Protein AF-0000000080328682 (afdb_homodimer)

Solvent-accessible surface area (backbone atoms only — not comparable to full-atom values): 15513 Å² total; per-residue (Å²): 95,55,73,68,55,42,33,53,58,63,42,43,99,55,55,27,37,36,28,32,64,38,76,88,75,76,56,38,29,48,55,47,73,42,68,61,50,45,50,73,93,52,46,42,35,40,68,45,45,62,83,38,68,68,44,49,40,34,65,74,65,42,29,36,16,40,30,37,70,44,83,51,85,55,37,33,39,38,20,37,23,27,42,52,75,50,75,41,79,59,41,53,65,70,58,54,53,51,52,40,50,70,78,28,58,72,68,52,23,53,50,49,51,62,74,37,45,73,64,52,64,48,16,23,32,39,32,26,45,71,73,47,76,48,60,45,66,41,44,68,59,39,54,68,56,74,97,95,55,73,69,55,43,33,53,58,62,40,42,99,56,55,26,36,35,27,31,64,37,78,88,74,76,54,38,28,48,55,48,74,45,68,61,49,44,50,72,93,53,47,41,36,38,69,46,45,62,83,37,69,69,44,50,38,35,66,74,66,43,28,37,16,40,30,37,70,44,81,52,85,54,36,33,39,38,20,37,24,26,43,53,75,49,74,41,80,59,41,55,65,69,58,55,52,51,55,40,50,70,79,26,58,72,69,51,23,53,49,48,51,63,76,39,45,72,62,52,64,48,16,23,34,40,30,26,44,70,72,49,75,49,59,46,67,41,43,68,59,39,55,66,56,74,97

Foldseek 3Di:
DPLVVLQVVVQDDFFKWKWFDDPPPPDHTDIDTAFWHHHRPFWIKGKDFCPDPVNVRCVVVQKIKIKTWDPDPVIKIKIFIFGWDDKAPPDDPVNLLVRLVSNDPPVSSVVVCVVCVVRSRRMMMIIGDTDDMDIDGCNVVVVVVVD/DPLVVLQVVVQDDFFKWKWFDDPPPPDHTDIDTAFWHHHRPFWIKGKDFCPDPVNVRCVVVQKIKIKTWDPDPVIKIKIWIFGWDDKAPPDDPVVLLVRLVSNDPPVSSVVVCVVCVPRSNRMMMIIGDTDDMDIDGCNVVVVVVVD

Nearest PDB structures (foldseek):
  3f7e-assembly1_B  TM=7.632E-01  e=1.737E-08  Mycolicibacterium smegmatis
  2arz-assembly1_A  TM=7.113E-01  e=6.482E-07  Pseudomonas aeruginosa PAO1
  3dnh-assembly1_A  TM=7.262E-01  e=1.556E-06  Agrobacterium fabrum str. C58
  6vna-assembly1_C  TM=8.440E-01  e=2.564E-05  Paracoccus denitrificans PD1222
  6m09-assembly1_B  TM=7.513E-01  e=1.200E-05  Arabidopsis thaliana

Structure (mmCIF, N/CA/C/O backbone):
data_AF-0000000080328682-model_v1
#
loop_
_entity.id
_entity.type
_entity.pdbx_description
1 polymer "Pyridoxamine 5'-phosphate oxidase"
#
loop_
_atom_site.group_PDB
_atom_site.id
_atom_site.type_symbol
_atom_site.label_atom_id
_atom_site.label_alt_id
_atom_site.label_comp_id
_atom_site.label_asym_id
_atom_site.label_entity_id
_atom_site.label_seq_id
_atom_site.pdbx_PDB_ins_code
_atom_site.Cartn_x
_atom_site.Cartn_y
_atom_site.Cartn_z
_atom_site.occupancy
_atom_site.B_iso_or_equiv
_atom_site.auth_seq_id
_atom_site.auth_comp_id
_atom_site.auth_asym_id
_atom_site.auth_atom_id
_atom_site.pdbx_PDB_model_num
ATOM 1 N N . MET A 1 1 ? -17.547 0.664 2.566 1 95.19 1 MET A N 1
ATOM 2 C CA . MET A 1 1 ? -18.203 0.015 1.431 1 95.19 1 MET A CA 1
ATOM 3 C C . MET A 1 1 ? -19.016 -1.187 1.888 1 95.19 1 MET A C 1
ATOM 5 O O . MET A 1 1 ? -18.688 -1.825 2.889 1 95.19 1 MET A O 1
ATOM 9 N N . SER A 1 2 ? -20.094 -1.405 1.187 1 97 2 SER A N 1
ATOM 10 C CA . SER A 1 2 ? -20.781 -2.674 1.429 1 97 2 SER A CA 1
ATOM 11 C C . SER A 1 2 ? -19.844 -3.855 1.186 1 97 2 SER A C 1
ATOM 13 O O . SER A 1 2 ? -18.781 -3.699 0.583 1 97 2 SER A O 1
ATOM 15 N N . VAL A 1 3 ? -20.219 -5.047 1.686 1 97.69 3 VAL A N 1
ATOM 16 C CA . VAL A 1 3 ? -19.453 -6.258 1.457 1 97.69 3 VAL A CA 1
ATOM 17 C C . VAL A 1 3 ? -19.281 -6.5 -0.043 1 97.69 3 VAL A C 1
ATOM 19 O O . VAL A 1 3 ? -18.188 -6.781 -0.52 1 97.69 3 VAL A O 1
ATOM 22 N N . GLU A 1 4 ? -20.391 -6.359 -0.755 1 98.12 4 GLU A N 1
ATOM 23 C CA . GLU A 1 4 ? -20.375 -6.566 -2.199 1 98.12 4 GLU A CA 1
ATOM 24 C C . GLU A 1 4 ? -19.438 -5.57 -2.887 1 98.12 4 GLU A C 1
ATOM 26 O O . GLU A 1 4 ? -18.641 -5.949 -3.744 1 98.12 4 GLU A O 1
ATOM 31 N N . ASP A 1 5 ? -19.531 -4.281 -2.547 1 97.69 5 ASP A N 1
ATOM 32 C CA . ASP A 1 5 ? -18.734 -3.229 -3.172 1 97.69 5 ASP A CA 1
ATOM 33 C C . ASP A 1 5 ? -17.234 -3.438 -2.914 1 97.69 5 ASP A C 1
ATOM 35 O O . ASP A 1 5 ? -16.422 -3.279 -3.82 1 97.69 5 ASP A O 1
ATOM 39 N N . ARG A 1 6 ? -16.844 -3.758 -1.614 1 98.44 6 ARG A N 1
ATOM 40 C CA . ARG A 1 6 ? -15.438 -3.92 -1.294 1 98.44 6 ARG A CA 1
ATOM 41 C C . ARG A 1 6 ? -14.852 -5.133 -2.01 1 98.44 6 ARG A C 1
ATOM 43 O O . ARG A 1 6 ? -13.695 -5.102 -2.449 1 98.44 6 ARG A O 1
ATOM 50 N N . GLU A 1 7 ? -15.648 -6.211 -2.115 1 98.75 7 GLU A N 1
ATOM 51 C CA . GLU A 1 7 ? -15.172 -7.398 -2.818 1 98.75 7 GLU A CA 1
ATOM 52 C C . GLU A 1 7 ? -15.016 -7.129 -4.312 1 98.75 7 GLU A C 1
ATOM 54 O O . GLU A 1 7 ? -14.055 -7.59 -4.934 1 98.75 7 GLU A O 1
ATOM 59 N N . GLU A 1 8 ? -15.984 -6.43 -4.898 1 98.62 8 GLU A N 1
ATOM 60 C CA . GLU A 1 8 ? -15.875 -6.066 -6.309 1 98.62 8 GLU A CA 1
ATOM 61 C C . GLU A 1 8 ? -14.672 -5.164 -6.555 1 98.62 8 GLU A C 1
ATOM 63 O O . GLU A 1 8 ? -13.977 -5.309 -7.562 1 98.62 8 GLU A O 1
ATOM 68 N N . PHE A 1 9 ? -14.438 -4.23 -5.668 1 98.56 9 PHE A N 1
ATOM 69 C CA . PHE A 1 9 ? -13.289 -3.34 -5.797 1 98.56 9 PHE A CA 1
ATOM 70 C C . PHE A 1 9 ? -11.984 -4.125 -5.73 1 98.56 9 PHE A C 1
ATOM 72 O O . PHE A 1 9 ? -11.086 -3.916 -6.543 1 98.56 9 PHE A O 1
ATOM 79 N N . LEU A 1 10 ? -11.898 -5.09 -4.754 1 98.88 10 LEU A N 1
ATOM 80 C CA . LEU A 1 10 ? -10.703 -5.914 -4.602 1 98.88 10 LEU A CA 1
ATOM 81 C C . LEU A 1 10 ? -10.484 -6.789 -5.828 1 98.88 10 LEU A C 1
ATOM 83 O O . LEU A 1 10 ? -9.344 -7.059 -6.211 1 98.88 10 LEU A O 1
ATOM 87 N N . ALA A 1 11 ? -11.57 -7.211 -6.434 1 98.81 11 ALA A N 1
ATOM 88 C CA . ALA A 1 11 ? -11.5 -8.094 -7.594 1 98.81 11 ALA A CA 1
ATOM 89 C C . ALA A 1 11 ? -11.086 -7.32 -8.844 1 98.81 11 ALA A C 1
ATOM 91 O O . ALA A 1 11 ? -10.734 -7.922 -9.859 1 98.81 11 ALA A O 1
ATOM 92 N N . GLY A 1 12 ? -11.18 -5.988 -8.82 1 98.31 12 GLY A N 1
ATOM 93 C CA . GLY A 1 12 ? -10.789 -5.168 -9.961 1 98.31 12 GLY A CA 1
ATOM 94 C C . GLY A 1 12 ? -9.312 -5.254 -10.289 1 98.31 12 GLY A C 1
ATOM 95 O O . GLY A 1 12 ? -8.539 -5.824 -9.523 1 98.31 12 GLY A O 1
ATOM 96 N N . LEU A 1 13 ? -8.922 -4.699 -11.422 1 97.81 13 LEU A N 1
ATOM 97 C CA . LEU A 1 13 ? -7.531 -4.75 -11.867 1 97.81 13 LEU A CA 1
ATOM 98 C C . LEU A 1 13 ? -6.691 -3.703 -11.148 1 97.81 13 LEU A C 1
ATOM 100 O O . LEU A 1 13 ? -6.633 -2.547 -11.57 1 97.81 13 LEU A O 1
ATOM 104 N N . HIS A 1 14 ? -6.059 -4.094 -10.07 1 98.19 14 HIS A N 1
ATOM 105 C CA . HIS A 1 14 ? -5.145 -3.301 -9.25 1 98.19 14 HIS A CA 1
ATOM 106 C C . HIS A 1 14 ? -3.818 -4.027 -9.047 1 98.19 14 HIS A C 1
ATOM 108 O O . HIS A 1 14 ? -3.754 -5.254 -9.156 1 98.19 14 HIS A O 1
ATOM 114 N N . VAL A 1 15 ? -2.781 -3.268 -8.898 1 98.38 15 VAL A N 1
ATOM 115 C CA . VAL A 1 15 ? -1.574 -3.803 -8.273 1 98.38 15 VAL A CA 1
ATOM 116 C C . VAL A 1 15 ? -1.635 -3.598 -6.766 1 98.38 15 VAL A C 1
ATOM 118 O O . VAL A 1 15 ? -1.752 -2.465 -6.289 1 98.38 15 VAL A O 1
ATOM 121 N N . GLY A 1 16 ? -1.62 -4.641 -6.016 1 98.81 16 GLY A N 1
ATOM 122 C CA . GLY A 1 16 ? -1.797 -4.531 -4.574 1 98.81 16 GLY A CA 1
ATOM 123 C C . GLY A 1 16 ? -0.499 -4.281 -3.832 1 98.81 16 GLY A C 1
ATOM 124 O O . GLY A 1 16 ? 0.551 -4.805 -4.211 1 98.81 16 GLY A O 1
ATOM 125 N N . VAL A 1 17 ? -0.553 -3.525 -2.771 1 98.94 17 VAL A N 1
ATOM 126 C CA . VAL A 1 17 ? 0.585 -3.393 -1.868 1 98.94 17 VAL A CA 1
ATOM 127 C C . VAL A 1 17 ? 0.494 -4.445 -0.764 1 98.94 17 VAL A C 1
ATOM 129 O O . VAL A 1 17 ? -0.428 -4.414 0.054 1 98.94 17 VAL A O 1
ATOM 132 N N . LEU A 1 18 ? 1.437 -5.336 -0.784 1 98.94 18 LEU A N 1
ATOM 133 C CA . LEU A 1 18 ? 1.59 -6.367 0.238 1 98.94 18 LEU A CA 1
ATOM 134 C C . LEU A 1 18 ? 2.229 -5.793 1.497 1 98.94 18 LEU A C 1
ATOM 136 O O . LEU A 1 18 ? 3.195 -5.031 1.417 1 98.94 18 LEU A O 1
ATOM 140 N N . GLY A 1 19 ? 1.672 -6.07 2.641 1 98.62 19 GLY A N 1
ATOM 141 C CA . GLY A 1 19 ? 2.252 -5.703 3.924 1 98.62 19 GLY A CA 1
ATOM 142 C C . GLY A 1 19 ? 2.574 -6.902 4.797 1 98.62 19 GLY A C 1
ATOM 143 O O . GLY A 1 19 ? 1.726 -7.773 5.004 1 98.62 19 GLY A O 1
ATOM 144 N N . LEU A 1 20 ? 3.771 -6.895 5.32 1 97.38 20 LEU A N 1
ATOM 145 C CA . LEU A 1 20 ? 4.262 -7.988 6.148 1 97.38 20 LEU A CA 1
ATOM 146 C C . LEU A 1 20 ? 4.945 -7.457 7.402 1 97.38 20 LEU A C 1
ATOM 148 O O . LEU A 1 20 ? 5.668 -6.461 7.348 1 97.38 20 LEU A O 1
ATOM 152 N N . ASP A 1 21 ? 4.715 -8.164 8.477 1 94 21 ASP A N 1
ATOM 153 C CA . ASP A 1 21 ? 5.543 -7.895 9.648 1 94 21 ASP A CA 1
ATOM 154 C C . ASP A 1 21 ? 7.004 -8.25 9.383 1 94 21 ASP A C 1
ATOM 156 O O . ASP A 1 21 ? 7.301 -9.297 8.797 1 94 21 ASP A O 1
ATOM 160 N N . ASP A 1 22 ? 7.844 -7.34 9.719 1 91.94 22 ASP A N 1
ATOM 161 C CA . ASP A 1 22 ? 9.281 -7.551 9.57 1 91.94 22 ASP A CA 1
ATOM 162 C C . ASP A 1 22 ? 10 -7.418 10.914 1 91.94 22 ASP A C 1
ATOM 164 O O . ASP A 1 22 ? 10.344 -6.309 11.328 1 91.94 22 ASP A O 1
ATOM 168 N N . PRO A 1 23 ? 10.297 -8.5 11.586 1 86.06 23 PRO A N 1
ATOM 169 C CA . PRO A 1 23 ? 10.898 -8.461 12.922 1 86.06 23 PRO A CA 1
ATOM 170 C C . PRO A 1 23 ? 12.414 -8.266 12.883 1 86.06 23 PRO A C 1
ATOM 172 O O . PRO A 1 23 ? 13.055 -8.148 13.93 1 86.06 23 PRO A O 1
ATOM 175 N N . ARG A 1 24 ? 13.062 -8.305 11.734 1 83.88 24 ARG A N 1
ATOM 176 C CA . ARG A 1 24 ? 14.516 -8.398 11.609 1 83.88 24 ARG A CA 1
ATOM 177 C C . ARG A 1 24 ? 15.203 -7.203 12.258 1 83.88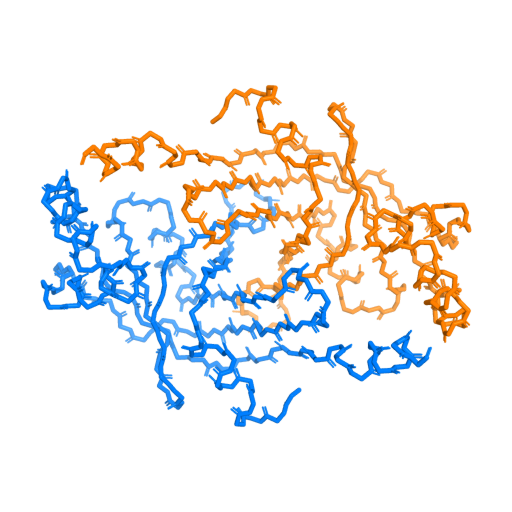 24 ARG A C 1
ATOM 179 O O . ARG A 1 24 ? 16.234 -7.355 12.93 1 83.88 24 ARG A O 1
ATOM 186 N N . HIS A 1 25 ? 14.633 -6.094 12.211 1 79.44 25 HIS A N 1
ATOM 187 C CA . HIS A 1 25 ? 15.375 -4.922 12.672 1 79.44 25 HIS A CA 1
ATOM 188 C C . HIS A 1 25 ? 14.516 -4.062 13.602 1 79.44 25 HIS A C 1
ATOM 190 O O . HIS A 1 25 ? 14.859 -2.914 13.883 1 79.44 25 HIS A O 1
ATOM 196 N N . GLY A 1 26 ? 13.461 -4.656 14.109 1 82.31 26 GLY A N 1
ATOM 197 C CA . GLY A 1 26 ? 12.562 -3.832 14.898 1 82.31 26 GLY A CA 1
ATOM 198 C C . GLY A 1 26 ? 11.969 -2.676 14.117 1 82.31 26 GLY A C 1
ATOM 199 O O . GLY A 1 26 ? 11.641 -1.633 14.688 1 82.31 26 GLY A O 1
ATOM 200 N N . GLY A 1 27 ? 11.953 -2.828 12.883 1 87.25 27 GLY A N 1
ATOM 201 C CA . GLY A 1 27 ? 11.453 -1.772 12.016 1 87.25 27 GLY A CA 1
ATOM 202 C C . GLY A 1 27 ? 9.969 -1.898 11.711 1 87.25 27 GLY A C 1
ATOM 203 O O . GLY A 1 27 ? 9.258 -2.654 12.375 1 87.25 27 GLY A O 1
ATOM 204 N N . GLY A 1 28 ? 9.422 -1.019 10.883 1 94.19 28 GLY A N 1
ATOM 205 C CA . GLY A 1 28 ? 8.047 -1.093 10.414 1 94.19 28 GLY A CA 1
ATOM 206 C C . GLY A 1 28 ? 7.82 -2.203 9.406 1 94.19 28 GLY A C 1
ATOM 207 O O . GLY A 1 28 ? 8.766 -2.891 9.008 1 94.19 28 GLY A O 1
ATOM 208 N N . PRO A 1 29 ? 6.645 -2.41 9.086 1 97.06 29 PRO A N 1
ATOM 209 C CA . PRO A 1 29 ? 6.297 -3.486 8.156 1 97.06 29 PRO A CA 1
ATOM 210 C C . PRO A 1 29 ? 6.992 -3.344 6.801 1 97.06 29 PRO A C 1
ATOM 212 O O . PRO A 1 29 ? 7.289 -2.227 6.367 1 97.06 29 PRO A O 1
ATOM 215 N N . LEU A 1 30 ? 7.297 -4.473 6.195 1 97.44 30 LEU A N 1
ATOM 216 C CA . LEU A 1 30 ? 7.723 -4.504 4.805 1 97.44 30 LEU A CA 1
ATOM 217 C C . LEU A 1 30 ? 6.543 -4.273 3.865 1 97.44 30 LEU A C 1
ATOM 219 O O . LEU A 1 30 ? 5.512 -4.938 3.984 1 97.44 30 LEU A O 1
ATOM 223 N N . LEU A 1 31 ? 6.621 -3.312 2.977 1 98.69 31 LEU A N 1
ATOM 224 C CA . LEU A 1 31 ? 5.602 -3.016 1.977 1 98.69 31 LEU A CA 1
ATOM 225 C C . LEU A 1 31 ? 6.16 -3.178 0.567 1 98.69 31 LEU A C 1
ATOM 227 O O . LEU A 1 31 ? 7.18 -2.578 0.227 1 98.69 31 LEU A O 1
ATOM 231 N N . VAL A 1 32 ? 5.488 -3.957 -0.25 1 98.62 32 VAL A N 1
ATOM 232 C CA . VAL A 1 32 ? 5.922 -4.137 -1.632 1 98.62 32 VAL A CA 1
ATOM 233 C C . VAL A 1 32 ? 4.707 -4.387 -2.527 1 98.62 32 VAL A C 1
ATOM 235 O O . VAL A 1 32 ? 3.789 -5.117 -2.148 1 98.62 32 VAL A O 1
ATOM 238 N N . PRO A 1 33 ? 4.668 -3.738 -3.684 1 98.69 33 PRO A N 1
ATOM 239 C CA . PRO A 1 33 ? 3.578 -4.035 -4.617 1 98.69 33 PRO A CA 1
ATOM 240 C C . PRO A 1 33 ? 3.748 -5.387 -5.309 1 98.69 33 PRO A C 1
ATOM 242 O O . PRO A 1 33 ? 4.875 -5.848 -5.508 1 98.69 33 PRO A O 1
ATOM 245 N N . LEU A 1 34 ? 2.678 -5.98 -5.688 1 98.19 34 LEU A N 1
ATOM 246 C CA . LEU A 1 34 ? 2.721 -7.207 -6.477 1 98.19 34 LEU A CA 1
ATOM 247 C C . LEU A 1 34 ? 1.384 -7.457 -7.168 1 98.19 34 LEU A C 1
ATOM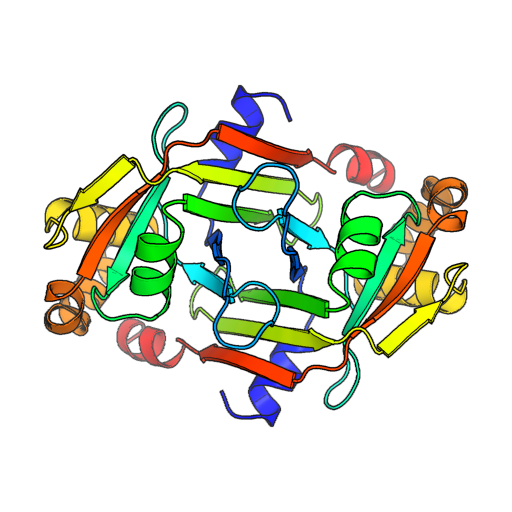 249 O O . LEU A 1 34 ? 0.371 -6.855 -6.805 1 98.19 34 LEU A O 1
ATOM 253 N N . TRP A 1 35 ? 1.363 -8.336 -8.164 1 98.31 35 TRP A N 1
ATOM 254 C CA . TRP A 1 35 ? 0.148 -8.859 -8.781 1 98.31 35 TRP A CA 1
ATOM 255 C C . TRP A 1 35 ? -0.585 -9.797 -7.828 1 98.31 35 TRP A C 1
ATOM 257 O O . TRP A 1 35 ? 0.038 -10.453 -6.988 1 98.31 35 TRP A O 1
ATOM 267 N N . TYR A 1 36 ? -1.85 -9.812 -7.938 1 98.88 36 TYR A N 1
ATOM 268 C CA . TYR A 1 36 ? -2.705 -10.734 -7.191 1 98.88 36 TYR A CA 1
ATOM 269 C C . TYR A 1 36 ? -3.953 -11.086 -7.992 1 98.88 36 TYR A C 1
ATOM 271 O O . TYR A 1 36 ? -4.266 -10.43 -8.992 1 98.88 36 TYR A O 1
ATOM 279 N N . SER A 1 37 ? -4.598 -12.109 -7.598 1 98.88 37 SER A N 1
ATOM 280 C CA . SER A 1 37 ? -5.945 -12.375 -8.094 1 98.88 37 SER A CA 1
ATOM 281 C C . SER A 1 37 ? -6.922 -12.609 -6.945 1 98.88 37 SER A C 1
ATOM 283 O O . SER A 1 37 ? -6.508 -12.93 -5.828 1 98.88 37 SER A O 1
ATOM 285 N N . TYR A 1 38 ? -8.133 -12.344 -7.207 1 98.94 38 TYR A N 1
ATOM 286 C CA . TYR A 1 38 ? -9.227 -12.469 -6.246 1 98.94 38 TYR A CA 1
ATOM 287 C C . TYR A 1 38 ? -10.57 -12.523 -6.953 1 98.94 38 TYR A C 1
ATOM 289 O O . TYR A 1 38 ? -10.789 -11.805 -7.934 1 98.94 38 TYR A O 1
ATOM 297 N N . ARG A 1 39 ? -11.398 -13.328 -6.504 1 98.75 39 ARG A N 1
ATOM 298 C CA . ARG A 1 39 ? -12.805 -13.336 -6.867 1 98.75 39 ARG A CA 1
ATOM 299 C C . ARG A 1 39 ? -13.688 -13.141 -5.637 1 98.75 39 ARG A C 1
ATOM 301 O O . ARG A 1 39 ? -13.398 -13.672 -4.562 1 98.75 39 ARG A O 1
ATOM 308 N N . PRO A 1 40 ? -14.789 -12.414 -5.844 1 98.69 40 PRO A N 1
ATOM 309 C CA . PRO A 1 40 ? -15.656 -12.172 -4.691 1 98.69 40 PRO A CA 1
ATOM 310 C C . PRO A 1 40 ? -16.016 -13.453 -3.941 1 98.69 40 PRO A C 1
ATOM 312 O O . PRO A 1 40 ? -16.422 -14.445 -4.559 1 98.69 40 PRO A O 1
ATOM 315 N N . GLY A 1 41 ? -15.797 -13.398 -2.666 1 98.31 41 GLY A N 1
ATOM 316 C CA . GLY A 1 41 ? -16.078 -14.547 -1.817 1 98.31 41 GLY A CA 1
ATOM 317 C C . GLY A 1 41 ? -14.945 -15.555 -1.787 1 98.31 41 GLY A C 1
ATOM 318 O O . GLY A 1 41 ? -15.031 -16.578 -1.098 1 98.31 41 GLY A O 1
ATOM 319 N N . GLY A 1 42 ? -13.859 -15.312 -2.43 1 98.69 42 GLY A N 1
ATOM 320 C CA . GLY A 1 42 ? -12.781 -16.281 -2.557 1 98.69 42 GLY A CA 1
ATOM 321 C C . GLY A 1 42 ? -11.555 -15.906 -1.747 1 98.69 42 GLY A C 1
ATOM 322 O O . GLY A 1 42 ? -11.664 -15.266 -0.701 1 98.69 42 GLY A O 1
ATOM 323 N N . LEU A 1 43 ? -10.445 -16.469 -2.121 1 98.94 43 LEU A N 1
ATOM 324 C CA . LEU A 1 43 ? -9.148 -16.25 -1.485 1 98.94 43 LEU A CA 1
ATOM 325 C C . LEU A 1 43 ? -8.328 -15.234 -2.27 1 98.94 43 LEU A C 1
ATOM 327 O O . LEU A 1 43 ? -8.508 -15.086 -3.48 1 98.94 43 LEU A O 1
ATOM 331 N N . VAL A 1 44 ? -7.527 -14.531 -1.583 1 98.94 44 VAL A N 1
ATOM 332 C CA . VAL A 1 44 ? -6.512 -13.719 -2.24 1 98.94 44 VAL A CA 1
ATOM 333 C C . VAL A 1 44 ? -5.32 -14.594 -2.629 1 98.94 44 VAL A C 1
ATOM 335 O O . VAL A 1 44 ? -4.793 -15.336 -1.8 1 98.94 44 VAL A O 1
ATOM 338 N N . VAL A 1 45 ? -4.895 -14.469 -3.891 1 98.94 45 VAL A N 1
ATOM 339 C CA . VAL A 1 45 ? -3.824 -15.32 -4.41 1 98.94 45 VAL A CA 1
ATOM 340 C C . VAL A 1 45 ? -2.646 -14.445 -4.848 1 98.94 45 VAL A C 1
ATOM 342 O O . VAL A 1 45 ? -2.82 -13.5 -5.617 1 98.94 45 VAL A O 1
ATOM 345 N N . ILE A 1 46 ? -1.504 -14.789 -4.328 1 98.88 46 ILE A N 1
ATOM 346 C CA . ILE A 1 46 ? -0.284 -14.117 -4.766 1 98.88 46 ILE A CA 1
ATOM 347 C C . ILE A 1 46 ? 0.767 -15.156 -5.148 1 98.88 46 ILE A C 1
ATOM 349 O O . ILE A 1 46 ? 0.644 -16.328 -4.797 1 98.88 46 ILE A O 1
ATOM 353 N N . GLU A 1 47 ? 1.734 -14.703 -5.934 1 98.56 47 GLU A N 1
ATOM 354 C CA . GLU A 1 47 ? 2.88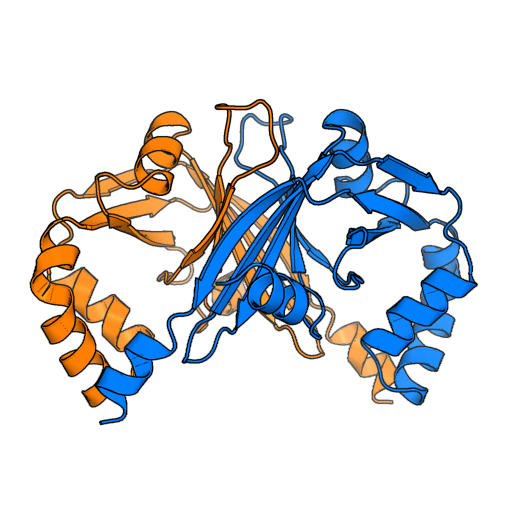3 -15.516 -6.328 1 98.56 47 GLU A CA 1
ATOM 355 C C . GLU A 1 47 ? 4.195 -14.805 -6.004 1 98.56 47 GLU A C 1
ATOM 357 O O . GLU A 1 47 ? 4.289 -13.578 -6.121 1 98.56 47 GLU A O 1
ATOM 362 N N . THR A 1 48 ? 5.16 -15.516 -5.59 1 98.25 48 THR A N 1
ATOM 363 C CA . THR A 1 48 ? 6.473 -14.945 -5.305 1 98.25 48 THR A CA 1
ATOM 364 C C . THR A 1 48 ? 7.551 -16.031 -5.355 1 98.25 48 THR A C 1
ATOM 366 O O . THR A 1 48 ? 7.246 -17.219 -5.27 1 98.25 48 THR A O 1
ATOM 369 N N . GLY A 1 49 ? 8.789 -15.617 -5.562 1 97.88 49 GLY A N 1
ATOM 370 C CA . GLY A 1 49 ? 9.883 -16.562 -5.453 1 97.88 49 GLY A CA 1
ATOM 371 C C . GLY A 1 49 ? 9.945 -17.25 -4.098 1 97.88 49 GLY A C 1
ATOM 372 O O . GLY A 1 49 ? 9.734 -16.609 -3.064 1 97.88 49 GLY A O 1
ATOM 373 N N . ARG A 1 50 ? 10.297 -18.547 -4.07 1 97.5 50 ARG A N 1
ATOM 374 C CA . ARG A 1 50 ? 10.273 -19.344 -2.848 1 97.5 50 ARG A CA 1
ATOM 375 C C . ARG A 1 50 ? 11.336 -18.875 -1.862 1 97.5 50 ARG A C 1
ATOM 377 O O . ARG A 1 50 ? 11.188 -19.047 -0.652 1 97.5 50 ARG A O 1
ATOM 384 N N . LYS A 1 51 ? 12.359 -18.203 -2.359 1 97.25 51 LYS A N 1
ATOM 385 C CA . LYS A 1 51 ? 13.484 -17.844 -1.5 1 97.25 51 LYS A CA 1
ATOM 386 C C . LYS A 1 51 ? 13.477 -16.359 -1.178 1 97.25 51 LYS A C 1
ATOM 388 O O . LYS A 1 51 ? 14.43 -15.836 -0.587 1 97.25 51 LYS A O 1
ATOM 393 N N . THR A 1 52 ? 12.484 -15.609 -1.633 1 97.56 52 THR A N 1
ATOM 394 C CA . THR A 1 52 ? 12.422 -14.172 -1.408 1 97.56 52 THR A CA 1
ATOM 395 C C . THR A 1 52 ? 12.172 -13.859 0.065 1 97.56 52 THR A C 1
ATOM 397 O O . THR A 1 52 ? 11.688 -14.719 0.809 1 97.56 52 THR A O 1
ATOM 400 N N . LEU A 1 53 ? 12.539 -12.695 0.465 1 96.5 53 LEU A N 1
ATOM 401 C CA . LEU A 1 53 ? 12.242 -12.211 1.811 1 96.5 53 LEU A CA 1
ATOM 402 C C . LEU A 1 53 ? 10.75 -12.25 2.09 1 96.5 53 LEU A C 1
ATOM 404 O O . LEU A 1 53 ? 10.32 -12.625 3.186 1 96.5 53 LEU A O 1
ATOM 408 N N . LYS A 1 54 ? 9.898 -11.789 1.11 1 97.19 54 LYS A N 1
ATOM 409 C CA . LYS A 1 54 ? 8.453 -11.781 1.343 1 97.19 54 LYS A CA 1
ATOM 410 C C . LYS A 1 54 ? 7.934 -13.188 1.608 1 97.19 54 LYS A C 1
ATOM 412 O O . LYS A 1 54 ? 7.082 -13.383 2.479 1 97.19 54 LYS A O 1
ATOM 417 N N . ALA A 1 55 ? 8.453 -14.18 0.838 1 97.88 55 ALA A N 1
ATOM 418 C CA . ALA A 1 55 ? 8.047 -15.562 1.089 1 97.88 55 ALA A CA 1
ATOM 419 C C . ALA A 1 55 ? 8.414 -15.992 2.506 1 97.88 55 ALA A C 1
ATOM 421 O O . ALA A 1 55 ? 7.598 -16.594 3.205 1 97.88 55 ALA A O 1
ATOM 422 N N . ARG A 1 56 ? 9.57 -15.719 2.951 1 97.56 56 ARG A N 1
ATOM 423 C CA . ARG A 1 56 ? 10.031 -16.078 4.289 1 97.56 56 ARG A CA 1
ATOM 424 C C . ARG A 1 56 ? 9.164 -15.422 5.359 1 97.56 56 ARG A C 1
ATOM 426 O O . ARG A 1 56 ? 8.727 -16.078 6.305 1 97.56 56 ARG A O 1
ATOM 433 N N . LEU A 1 57 ? 8.938 -14.133 5.227 1 96.94 57 LEU A N 1
ATOM 434 C CA . LEU A 1 57 ? 8.156 -13.398 6.219 1 96.94 57 LEU A CA 1
ATOM 435 C C . LEU A 1 57 ? 6.723 -13.906 6.27 1 96.94 57 LEU A C 1
ATOM 437 O O . LEU A 1 57 ? 6.117 -13.961 7.34 1 96.94 57 LEU A O 1
ATOM 441 N N . ILE A 1 58 ? 6.156 -14.242 5.109 1 97.94 58 ILE A N 1
ATOM 442 C CA . ILE A 1 58 ? 4.805 -14.789 5.07 1 97.94 58 ILE A CA 1
ATOM 443 C C . ILE A 1 58 ? 4.766 -16.125 5.812 1 97.94 58 ILE A C 1
ATOM 445 O O . ILE A 1 58 ? 3.836 -16.391 6.582 1 97.94 58 ILE A O 1
ATOM 449 N N . ARG A 1 59 ? 5.758 -16.953 5.562 1 96.69 59 ARG A N 1
ATOM 450 C CA . ARG A 1 59 ? 5.82 -18.234 6.242 1 96.69 59 ARG A CA 1
ATOM 451 C C . ARG A 1 59 ? 5.93 -18.047 7.75 1 96.69 59 ARG A C 1
ATOM 453 O O . ARG A 1 59 ? 5.277 -18.766 8.516 1 96.69 59 ARG A O 1
ATOM 460 N N . GLU A 1 60 ? 6.691 -17.156 8.195 1 94.94 60 GLU A N 1
ATOM 461 C CA . GLU A 1 60 ? 6.91 -16.906 9.609 1 94.94 60 GLU A CA 1
ATOM 462 C C . GLU A 1 60 ? 5.656 -16.328 10.266 1 94.94 60 GLU A C 1
ATOM 464 O O . GLU A 1 60 ? 5.293 -16.719 11.375 1 94.94 60 GLU A O 1
ATOM 469 N N . ALA A 1 61 ? 4.992 -15.414 9.609 1 94.5 61 ALA A N 1
ATOM 470 C CA . ALA A 1 61 ? 3.848 -14.711 10.18 1 94.5 61 ALA A CA 1
ATOM 471 C C . ALA A 1 61 ? 2.576 -15.547 10.055 1 94.5 61 ALA A C 1
ATOM 473 O O . ALA A 1 61 ? 1.663 -15.422 10.875 1 94.5 61 ALA A O 1
ATOM 474 N N . GLY A 1 62 ? 2.521 -16.359 8.938 1 97.06 62 GLY A N 1
ATOM 475 C CA . GLY A 1 62 ? 1.338 -17.156 8.656 1 97.06 62 GLY A CA 1
ATOM 476 C C . GLY A 1 62 ? 0.151 -16.328 8.203 1 97.06 62 GLY A C 1
ATOM 477 O O . GLY A 1 62 ? -0.987 -16.797 8.219 1 97.06 62 GLY A O 1
ATOM 478 N N . ARG A 1 63 ? 0.332 -15.109 7.934 1 97.5 63 ARG A N 1
ATOM 479 C CA . ARG A 1 63 ? -0.703 -14.172 7.508 1 97.5 63 ARG A CA 1
ATOM 480 C C . ARG A 1 63 ? -0.098 -12.992 6.754 1 97.5 63 ARG A C 1
ATOM 482 O O . ARG A 1 63 ? 1.115 -12.781 6.801 1 97.5 63 ARG A O 1
ATOM 489 N N . PHE A 1 64 ? -0.845 -12.242 6.008 1 98.31 64 PHE A N 1
ATOM 490 C CA . PHE A 1 64 ? -0.372 -11.008 5.395 1 98.31 64 PHE A CA 1
ATOM 491 C C . PHE A 1 64 ? -1.529 -10.047 5.148 1 98.31 64 PHE A C 1
ATOM 493 O O . PHE A 1 64 ? -2.695 -10.422 5.277 1 98.31 64 PHE A O 1
ATOM 500 N N . SER A 1 65 ? -1.236 -8.82 4.926 1 98.81 65 SER A N 1
ATOM 501 C CA . SER A 1 65 ? -2.182 -7.777 4.535 1 98.81 65 SER A CA 1
ATOM 502 C C . SER A 1 65 ? -1.985 -7.371 3.078 1 98.81 65 SER A C 1
ATOM 504 O O . SER A 1 65 ? -0.889 -7.508 2.533 1 98.81 65 SER A O 1
ATOM 506 N N . LEU A 1 66 ? -3.006 -6.973 2.4 1 98.94 66 LEU A N 1
ATOM 507 C CA . LEU A 1 66 ? -3.006 -6.445 1.04 1 98.94 66 LEU A CA 1
ATOM 508 C C . LEU A 1 66 ? -3.875 -5.195 0.94 1 98.94 66 LEU A C 1
ATOM 510 O O . LEU A 1 66 ? -4.977 -5.156 1.489 1 98.94 66 LEU A O 1
ATOM 514 N N . CYS A 1 67 ? -3.387 -4.16 0.299 1 98.94 67 CYS A N 1
ATOM 515 C CA . CYS A 1 67 ? -4.148 -2.938 0.083 1 98.94 67 CYS A CA 1
ATOM 516 C C . CYS A 1 67 ? -4.188 -2.572 -1.396 1 98.94 67 CYS A C 1
ATOM 518 O O . CYS A 1 67 ? -3.164 -2.627 -2.08 1 98.94 67 CYS A O 1
ATOM 520 N N . VAL A 1 68 ? -5.352 -2.285 -1.894 1 98.88 68 VAL A N 1
ATOM 521 C CA . VAL A 1 68 ? -5.527 -1.745 -3.238 1 98.88 68 VAL A CA 1
ATOM 522 C C . VAL A 1 68 ? -6.258 -0.406 -3.164 1 98.88 68 VAL A C 1
ATOM 524 O O . VAL A 1 68 ? -7.012 -0.155 -2.221 1 98.88 68 VAL A O 1
ATOM 527 N N . GLN A 1 69 ? -5.965 0.455 -4.16 1 98.5 69 GLN A N 1
ATOM 528 C CA . GLN A 1 69 ? -6.555 1.789 -4.098 1 98.5 69 GLN A CA 1
ATOM 529 C C . GLN A 1 69 ? -6.723 2.381 -5.496 1 98.5 69 GLN A C 1
ATOM 531 O O . GLN A 1 69 ? -6.184 1.852 -6.469 1 98.5 69 GLN A O 1
ATOM 536 N N . ASP A 1 70 ? -7.586 3.432 -5.57 1 95.81 70 ASP A N 1
ATOM 537 C CA . ASP A 1 70 ? -7.594 4.422 -6.641 1 95.81 70 ASP A CA 1
ATOM 538 C C . ASP A 1 70 ? -6.82 5.676 -6.234 1 95.81 70 ASP A C 1
ATOM 540 O O . ASP A 1 70 ? -7.152 6.32 -5.238 1 95.81 70 ASP A O 1
ATOM 544 N N . GLU A 1 71 ? -5.777 6.059 -7.02 1 93.69 71 GLU A N 1
ATOM 545 C CA . GLU A 1 71 ? -4.965 7.215 -6.652 1 93.69 71 GLU A CA 1
ATOM 546 C C . GLU A 1 71 ? -5.551 8.5 -7.219 1 93.69 71 GLU A C 1
ATOM 548 O O . GLU A 1 71 ? -4.992 9.586 -7.027 1 93.69 71 GLU A O 1
ATOM 553 N N . THR A 1 72 ? -6.609 8.352 -8.008 1 88.38 72 THR A N 1
ATOM 554 C CA . THR A 1 72 ? -7.273 9.539 -8.531 1 88.38 72 THR A CA 1
ATOM 555 C C . THR A 1 72 ? -8.664 9.688 -7.93 1 88.38 72 THR A C 1
ATOM 557 O O . THR A 1 72 ? -9.344 8.695 -7.66 1 88.38 72 THR A O 1
ATOM 560 N N . ALA A 1 73 ? -9.047 10.898 -7.773 1 84.62 73 ALA A N 1
ATOM 561 C CA . ALA A 1 73 ? -10.367 11.156 -7.203 1 84.62 73 ALA A CA 1
ATOM 562 C C . ALA A 1 73 ? -11.477 10.703 -8.148 1 84.62 73 ALA A C 1
ATOM 564 O O . ALA A 1 73 ? -11.359 10.867 -9.367 1 84.62 73 ALA A O 1
ATOM 565 N N . PRO A 1 74 ? -12.57 10.164 -7.656 1 89.56 74 PRO A N 1
ATOM 566 C CA . PRO A 1 74 ? -12.82 9.922 -6.23 1 89.56 74 PRO A CA 1
ATOM 567 C C . PRO A 1 74 ? -12.039 8.727 -5.691 1 89.56 74 PRO A C 1
ATOM 569 O O . PRO A 1 74 ? -12.094 7.633 -6.266 1 89.56 74 PRO A O 1
ATOM 572 N N . TYR A 1 75 ? -11.391 9.008 -4.5 1 94.19 75 TYR A N 1
ATOM 573 C CA . TYR A 1 75 ? -10.484 8.023 -3.912 1 94.19 75 TYR A CA 1
ATOM 574 C C . TYR A 1 75 ? -11.266 6.863 -3.303 1 94.19 75 TYR A C 1
ATOM 576 O O . TYR A 1 75 ? -12.312 7.066 -2.684 1 94.19 75 TYR A O 1
ATOM 584 N N . ARG A 1 76 ? -10.836 5.676 -3.533 1 97.06 76 ARG A N 1
ATOM 585 C CA . ARG A 1 76 ? -11.336 4.453 -2.916 1 97.06 76 ARG A CA 1
ATOM 586 C C . ARG A 1 76 ? -10.188 3.527 -2.523 1 97.06 76 ARG A C 1
ATOM 588 O O . ARG A 1 76 ? -9.125 3.553 -3.145 1 97.06 76 ARG A O 1
ATOM 595 N N . TYR A 1 77 ? -10.492 2.771 -1.469 1 98.56 77 TYR A N 1
ATOM 596 C CA . TYR A 1 77 ? -9.516 1.722 -1.192 1 98.56 77 TYR A CA 1
ATOM 597 C C . TYR A 1 77 ? -10.164 0.549 -0.47 1 98.56 77 TYR A C 1
ATOM 599 O O . TYR A 1 77 ? -11.227 0.7 0.145 1 98.56 77 TYR A O 1
ATOM 607 N N . VAL A 1 78 ? -9.523 -0.554 -0.592 1 98.81 78 VAL A N 1
ATOM 608 C CA . VAL A 1 78 ? -9.797 -1.756 0.189 1 98.81 78 VAL A CA 1
ATOM 609 C C . VAL A 1 78 ? -8.492 -2.318 0.747 1 98.81 78 VAL A C 1
ATOM 611 O O . VAL A 1 78 ? -7.504 -2.434 0.024 1 98.81 78 VAL A O 1
ATOM 614 N N . SER A 1 79 ? -8.43 -2.557 2.004 1 98.69 79 SER A N 1
ATOM 615 C CA . SER A 1 79 ? -7.375 -3.33 2.652 1 98.69 79 SER A CA 1
ATOM 616 C C . SER A 1 79 ? -7.941 -4.574 3.328 1 98.69 79 SER A C 1
ATOM 618 O O . SER A 1 79 ? -9.023 -4.531 3.918 1 98.69 79 SER A O 1
ATOM 620 N N . VAL A 1 80 ? -7.195 -5.617 3.193 1 98.75 80 VAL A N 1
ATOM 621 C CA . VAL A 1 80 ? -7.656 -6.879 3.77 1 98.75 80 VAL A CA 1
ATOM 622 C C . VAL A 1 80 ? -6.477 -7.637 4.367 1 98.75 80 VAL A C 1
ATOM 624 O O . VAL A 1 80 ? -5.352 -7.535 3.873 1 98.75 80 VAL A O 1
ATOM 627 N N . GLU A 1 81 ? -6.746 -8.297 5.418 1 98.25 81 GLU A N 1
ATOM 628 C CA . GLU A 1 81 ? -5.773 -9.117 6.137 1 98.25 81 GLU A CA 1
ATOM 629 C C . GLU A 1 81 ? -6.371 -10.469 6.527 1 98.25 81 GLU A C 1
ATOM 631 O O . GLU A 1 81 ? -7.559 -10.555 6.852 1 98.25 81 GLU A O 1
ATOM 636 N N . GLY A 1 82 ? -5.504 -11.477 6.496 1 98.12 82 GLY A N 1
ATOM 637 C CA . GLY A 1 82 ? -5.965 -12.781 6.938 1 98.12 82 GLY A CA 1
ATOM 638 C C . GLY A 1 82 ? -4.863 -13.828 6.957 1 98.12 82 GLY A C 1
ATOM 639 O O . GLY A 1 82 ? -3.715 -13.531 6.621 1 98.12 82 GLY A O 1
ATOM 640 N N . PRO A 1 83 ? -5.223 -14.977 7.387 1 98.38 83 PRO A N 1
ATOM 641 C CA . PRO A 1 83 ? -4.254 -16.078 7.457 1 98.38 83 PRO A CA 1
ATOM 642 C C . PRO A 1 83 ? -3.963 -16.703 6.09 1 98.38 83 PRO A C 1
ATOM 644 O O . PRO A 1 83 ? -4.852 -16.766 5.238 1 98.38 83 PRO A O 1
ATOM 647 N N . VAL A 1 84 ? -2.758 -17.078 5.934 1 98.69 84 VAL A N 1
ATOM 648 C CA . VAL A 1 84 ? -2.412 -17.953 4.812 1 98.69 84 VAL A CA 1
ATOM 649 C C . VAL A 1 84 ? -3.031 -19.328 5.02 1 98.69 84 VAL A C 1
ATOM 651 O O . VAL A 1 84 ? -2.871 -19.938 6.082 1 98.69 84 VAL A O 1
ATOM 654 N N . VAL A 1 85 ? -3.719 -19.844 3.979 1 98.88 85 VAL A N 1
ATOM 655 C CA . VAL A 1 85 ? -4.426 -21.109 4.168 1 98.88 85 VAL A CA 1
ATOM 656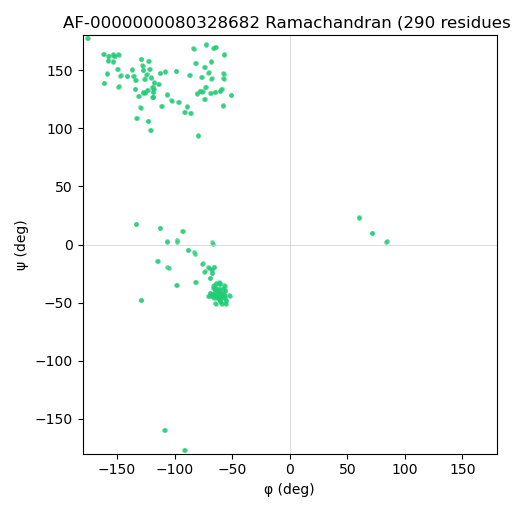 C C . VAL A 1 85 ? -3.807 -22.172 3.281 1 98.88 85 VAL A C 1
ATOM 658 O O . VAL A 1 85 ? -4.062 -23.375 3.469 1 98.88 85 VAL A O 1
ATOM 661 N N . SER A 1 86 ? -2.977 -21.828 2.295 1 98.62 86 SER A N 1
ATOM 662 C CA . SER A 1 86 ? -2.277 -22.812 1.472 1 98.62 86 SER A CA 1
ATOM 663 C C . SER A 1 86 ? -1.047 -22.188 0.809 1 98.62 86 SER A C 1
ATOM 665 O O . SER A 1 86 ? -1.028 -21 0.504 1 98.62 86 SER A O 1
ATOM 667 N N . VAL A 1 87 ? -0.069 -22.969 0.642 1 98.69 87 VAL A N 1
ATOM 668 C CA . VAL A 1 87 ? 1.131 -22.703 -0.143 1 98.69 87 VAL A CA 1
ATOM 669 C C . VAL A 1 87 ? 1.396 -23.875 -1.097 1 98.69 87 VAL A C 1
ATOM 671 O O . VAL A 1 87 ? 1.543 -25.016 -0.664 1 98.69 87 VAL A O 1
ATOM 674 N N . GLU A 1 88 ? 1.361 -23.547 -2.371 1 98.56 88 GLU A N 1
ATOM 675 C CA . GLU A 1 88 ? 1.688 -24.547 -3.379 1 98.56 88 GLU A CA 1
ATOM 676 C C . GLU A 1 88 ? 3.094 -24.328 -3.934 1 98.56 88 GLU A C 1
ATOM 678 O O . GLU A 1 88 ? 3.393 -23.281 -4.492 1 98.56 88 GLU A O 1
ATOM 683 N N . ASP A 1 89 ? 3.84 -25.266 -3.855 1 97.5 89 ASP A N 1
ATOM 684 C CA . ASP A 1 89 ? 5.238 -25.266 -4.281 1 97.5 89 ASP A CA 1
ATOM 685 C C . ASP A 1 89 ? 5.562 -26.516 -5.098 1 97.5 89 ASP A C 1
ATOM 687 O O . ASP A 1 89 ? 5.613 -27.609 -4.559 1 97.5 89 ASP A O 1
ATOM 691 N N . PRO A 1 90 ? 5.781 -26.438 -6.406 1 97.25 90 PRO A N 1
ATOM 692 C CA . PRO A 1 90 ? 5.969 -25.188 -7.168 1 97.25 90 PRO A CA 1
ATOM 693 C C . PRO A 1 90 ? 4.648 -24.547 -7.574 1 97.25 90 PRO A C 1
ATOM 695 O O . PRO A 1 90 ? 3.586 -25.156 -7.426 1 97.25 90 PRO A O 1
ATOM 698 N N . LEU A 1 91 ? 4.754 -23.25 -8.078 1 97.69 91 LEU A N 1
ATOM 699 C CA . LEU A 1 91 ? 3.639 -22.531 -8.68 1 97.69 91 LEU A CA 1
ATOM 700 C C . LEU A 1 91 ? 3.076 -23.297 -9.867 1 97.69 91 LEU A C 1
ATOM 702 O O . LEU A 1 91 ? 3.807 -23.609 -10.812 1 97.69 91 LEU A O 1
ATOM 706 N N . PRO A 1 92 ? 1.781 -23.688 -9.82 1 97.5 92 PRO A N 1
ATOM 707 C CA . PRO A 1 92 ? 1.194 -24.344 -10.984 1 97.5 92 PRO A CA 1
ATOM 708 C C . PRO A 1 92 ? 1.243 -23.484 -12.25 1 97.5 92 PRO A C 1
ATOM 710 O O . PRO A 1 92 ? 0.872 -22.312 -12.211 1 97.5 92 PRO A O 1
ATOM 713 N N . PRO A 1 93 ? 1.641 -24.078 -13.344 1 96 93 PRO A N 1
ATOM 714 C CA . PRO A 1 93 ? 1.786 -23.312 -14.578 1 96 93 PRO A CA 1
ATOM 715 C C . PRO A 1 93 ? 0.498 -22.594 -14.992 1 96 93 PRO A C 1
ATOM 717 O O . PRO A 1 93 ? 0.542 -21.469 -15.492 1 96 93 PRO A O 1
ATOM 720 N N . ALA A 1 94 ? -0.608 -23.219 -14.828 1 97 94 ALA A N 1
ATOM 721 C CA . ALA A 1 94 ? -1.882 -22.625 -15.219 1 97 94 ALA A CA 1
ATOM 722 C C . ALA A 1 94 ? -2.156 -21.344 -14.438 1 97 94 ALA A C 1
ATOM 724 O O . ALA A 1 94 ? -2.705 -20.375 -14.977 1 97 94 ALA A O 1
ATOM 725 N N . GLU A 1 95 ? -1.832 -21.344 -13.141 1 97.75 95 GLU A N 1
ATOM 726 C CA . GLU A 1 95 ? -2.008 -20.172 -12.297 1 97.75 95 GLU A CA 1
ATOM 727 C C . GLU A 1 95 ? -1.074 -19.031 -12.719 1 97.75 95 GLU A C 1
ATOM 729 O O . GLU A 1 95 ? -1.474 -17.875 -12.75 1 97.75 95 GLU A O 1
ATOM 734 N N . ARG A 1 96 ? 0.113 -19.422 -13 1 97.19 96 ARG A N 1
ATOM 735 C CA . ARG A 1 96 ? 1.103 -18.469 -13.492 1 97.19 96 ARG A CA 1
ATOM 736 C C . ARG A 1 96 ? 0.599 -17.766 -14.742 1 97.19 96 ARG A C 1
ATOM 738 O O . ARG A 1 96 ? 0.667 -16.531 -14.836 1 97.19 96 ARG A O 1
ATOM 745 N N . GLU A 1 97 ? 0.141 -18.547 -15.703 1 97.38 97 GLU A N 1
ATOM 746 C CA . GLU A 1 97 ? -0.363 -18 -16.953 1 97.38 97 GLU A CA 1
ATOM 747 C C . GLU A 1 97 ? -1.587 -17.125 -16.734 1 97.38 97 GLU A C 1
ATOM 749 O O . GLU A 1 97 ? -1.702 -16.047 -17.312 1 97.38 97 GLU A O 1
ATOM 754 N N . ALA A 1 98 ? -2.467 -17.578 -15.891 1 98.12 98 ALA A N 1
ATOM 755 C CA . ALA A 1 98 ? -3.693 -16.828 -15.617 1 98.12 98 ALA A CA 1
ATOM 756 C C . ALA A 1 98 ? -3.381 -15.453 -15.031 1 98.12 98 ALA A C 1
ATOM 758 O O . ALA A 1 98 ? -3.994 -14.461 -15.422 1 98.12 98 ALA A O 1
ATOM 759 N N . LEU A 1 99 ? -2.416 -15.352 -14.109 1 98.06 99 LEU A N 1
ATOM 760 C CA . LEU A 1 99 ? -2.072 -14.086 -13.484 1 98.06 99 LEU A CA 1
ATOM 761 C C . LEU A 1 99 ? -1.43 -13.133 -14.484 1 98.06 99 LEU A C 1
ATOM 763 O O . LEU A 1 99 ? -1.746 -11.945 -14.516 1 98.06 99 LEU A O 1
ATOM 767 N N . ALA A 1 100 ? -0.498 -13.664 -15.312 1 96.69 100 ALA A N 1
ATOM 768 C CA . ALA A 1 100 ? 0.122 -12.836 -16.344 1 96.69 100 ALA A CA 1
ATOM 769 C C . ALA A 1 100 ? -0.929 -12.25 -17.281 1 96.69 100 ALA A C 1
ATOM 771 O O . ALA A 1 100 ? -0.876 -11.062 -17.609 1 96.69 100 ALA A O 1
ATOM 772 N N . HIS A 1 101 ? -1.903 -13.047 -17.656 1 97.56 101 HIS A N 1
ATOM 773 C CA . HIS A 1 101 ? -2.924 -12.617 -18.609 1 97.56 101 HIS A CA 1
ATOM 774 C C . HIS A 1 101 ? -3.916 -11.656 -17.953 1 97.56 101 HIS A C 1
ATOM 776 O O . HIS A 1 101 ? -4.613 -10.914 -18.641 1 97.56 101 HIS A O 1
ATOM 782 N N . ARG A 1 102 ? -3.998 -11.758 -16.656 1 97.62 102 ARG A N 1
ATOM 783 C CA . ARG A 1 102 ? -4.836 -10.797 -15.938 1 97.62 102 ARG A CA 1
ATOM 784 C C . ARG A 1 102 ? -4.262 -9.391 -16.047 1 97.62 102 ARG A C 1
ATOM 786 O O . ARG A 1 102 ? -5.004 -8.422 -16.203 1 97.62 102 ARG A O 1
ATOM 793 N N . TYR A 1 103 ? -2.965 -9.227 -16.062 1 96.69 103 TYR A N 1
ATOM 794 C CA . TYR A 1 103 ? -2.344 -7.91 -15.914 1 96.69 103 TYR A CA 1
ATOM 795 C C . TYR A 1 103 ? -1.791 -7.422 -17.25 1 96.69 103 TYR A C 1
ATOM 797 O O . TYR A 1 103 ? -1.519 -6.23 -17.422 1 96.69 103 TYR A O 1
ATOM 805 N N . LEU A 1 104 ? -1.601 -8.352 -18.141 1 94.25 104 LEU A N 1
ATOM 806 C CA . LEU A 1 104 ? -0.966 -8.023 -19.406 1 94.25 104 LEU A CA 1
ATOM 807 C C . LEU A 1 104 ? -1.843 -8.445 -20.578 1 94.25 104 LEU A C 1
ATOM 809 O O . LEU A 1 104 ? -2.555 -9.445 -20.5 1 94.25 104 LEU A O 1
ATOM 813 N N . ASP A 1 105 ? -1.757 -7.629 -21.641 1 93.94 105 ASP A N 1
ATOM 814 C CA . ASP A 1 105 ? -2.424 -8.109 -22.844 1 93.94 105 ASP A CA 1
ATOM 815 C C . ASP A 1 105 ? -1.744 -9.367 -23.375 1 93.94 105 ASP A C 1
ATOM 817 O O . ASP A 1 105 ? -0.673 -9.75 -22.906 1 93.94 105 ASP A O 1
ATOM 821 N N . ALA A 1 106 ? -2.41 -10 -24.328 1 94.81 106 ALA A N 1
ATOM 822 C CA . ALA A 1 106 ? -2.02 -11.336 -24.781 1 94.81 106 ALA A CA 1
ATOM 823 C C . ALA A 1 106 ? -0.563 -11.352 -25.234 1 94.81 106 ALA A C 1
ATOM 825 O O . ALA A 1 106 ? 0.211 -12.219 -24.828 1 94.81 106 ALA A O 1
ATOM 826 N N . ASP A 1 107 ? -0.146 -10.422 -26.062 1 93.75 107 ASP A N 1
ATOM 827 C CA . ASP A 1 107 ? 1.216 -10.383 -26.578 1 93.75 107 ASP A CA 1
ATOM 828 C C . ASP A 1 107 ? 2.227 -10.125 -25.469 1 93.75 107 ASP A C 1
ATOM 830 O O . ASP A 1 107 ? 3.25 -10.805 -25.375 1 93.75 107 ASP A O 1
ATOM 834 N N . ALA A 1 108 ? 1.968 -9.195 -24.625 1 91.56 108 ALA A N 1
ATOM 835 C CA . ALA A 1 108 ? 2.855 -8.867 -23.516 1 91.56 108 ALA A CA 1
ATOM 836 C C . ALA A 1 108 ? 2.953 -10.023 -22.531 1 91.56 108 ALA A C 1
ATOM 838 O O . ALA A 1 108 ? 4.023 -10.289 -21.969 1 91.56 108 ALA A O 1
ATOM 839 N N . ALA A 1 109 ? 1.82 -10.656 -22.344 1 94.5 109 ALA A N 1
ATOM 840 C CA . ALA A 1 109 ? 1.813 -11.805 -21.438 1 94.5 109 ALA A CA 1
ATOM 841 C C . ALA A 1 109 ? 2.711 -12.922 -21.969 1 94.5 109 ALA A C 1
ATOM 843 O O . ALA A 1 109 ? 3.506 -13.492 -21.219 1 94.5 109 ALA A O 1
ATOM 844 N N . SER A 1 110 ? 2.594 -13.227 -23.203 1 94.38 110 SER A N 1
ATOM 845 C CA . SER A 1 110 ? 3.422 -14.25 -23.828 1 94.38 110 SER A CA 1
ATOM 846 C C . SER A 1 110 ? 4.906 -13.914 -23.719 1 94.38 110 SER A C 1
ATOM 848 O O . SER A 1 110 ? 5.719 -14.766 -23.359 1 94.38 110 SER A O 1
ATOM 850 N N . ALA A 1 111 ? 5.242 -12.719 -23.969 1 91.88 111 ALA A N 1
ATOM 851 C CA . ALA A 1 111 ? 6.629 -12.258 -23.891 1 91.88 111 ALA A CA 1
ATOM 852 C C . ALA A 1 111 ? 7.145 -12.328 -22.453 1 91.88 111 ALA A C 1
ATOM 854 O O . ALA A 1 111 ? 8.273 -12.766 -22.219 1 91.88 111 ALA A O 1
ATOM 855 N N . TYR A 1 112 ? 6.348 -11.891 -21.562 1 92.19 112 TYR A N 1
ATOM 856 C CA . TYR A 1 112 ? 6.688 -1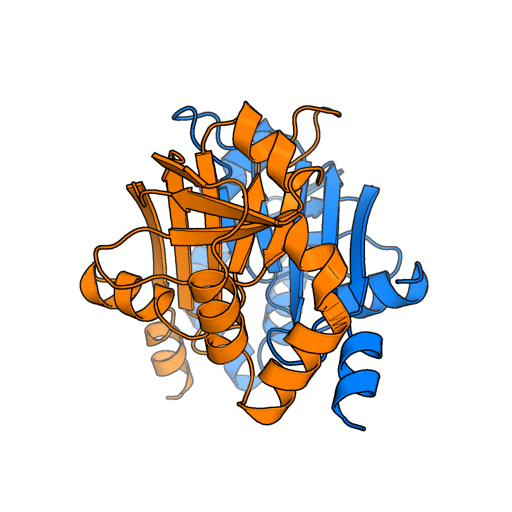1.914 -20.141 1 92.19 112 TYR A CA 1
ATOM 857 C C . TYR A 1 112 ? 6.961 -13.336 -19.672 1 92.19 112 TYR A C 1
ATOM 859 O O . TYR A 1 112 ? 7.973 -13.602 -19.016 1 92.19 112 TYR A O 1
ATOM 867 N N . LEU A 1 113 ? 6.074 -14.234 -19.953 1 94.88 113 LEU A N 1
ATOM 868 C CA . LEU A 1 113 ? 6.195 -15.625 -19.547 1 94.88 113 LEU A CA 1
ATOM 869 C C . LEU A 1 113 ? 7.441 -16.266 -20.141 1 94.88 113 LEU A C 1
ATOM 871 O O . LEU A 1 113 ? 8.156 -17.016 -19.469 1 94.88 113 LEU A O 1
ATOM 875 N N . ALA A 1 114 ? 7.711 -15.906 -21.328 1 93.81 114 ALA A N 1
ATOM 876 C CA . ALA A 1 114 ? 8.891 -16.453 -22 1 93.81 114 ALA A CA 1
ATOM 877 C C . ALA A 1 114 ? 10.172 -15.883 -21.391 1 93.81 114 ALA A C 1
ATOM 879 O O . ALA A 1 114 ? 11.109 -16.641 -21.109 1 93.81 114 ALA A O 1
ATOM 880 N N . ALA A 1 115 ? 10.203 -14.641 -21.156 1 90.38 115 ALA A N 1
ATOM 881 C CA . ALA A 1 115 ? 11.398 -13.953 -20.672 1 90.38 115 ALA A CA 1
ATOM 882 C C . ALA A 1 115 ? 11.727 -14.367 -19.234 1 90.38 115 ALA A C 1
ATOM 884 O O . ALA A 1 115 ? 12.891 -14.359 -18.844 1 90.38 115 ALA A O 1
ATOM 885 N N . ASN A 1 116 ? 10.727 -14.734 -18.484 1 92.06 116 ASN A N 1
ATOM 886 C CA . ASN A 1 116 ? 10.922 -14.992 -17.078 1 92.06 116 ASN A CA 1
ATOM 887 C C . ASN A 1 116 ? 10.734 -16.469 -16.75 1 92.06 116 ASN A C 1
ATOM 889 O O . ASN A 1 116 ? 10.523 -16.828 -15.586 1 92.06 116 ASN A O 1
ATOM 893 N N . HIS A 1 117 ? 10.711 -17.297 -17.703 1 91.25 117 HIS A N 1
ATOM 894 C CA . HIS A 1 117 ? 10.414 -18.719 -17.547 1 91.25 117 HIS A CA 1
ATOM 895 C C . HIS A 1 117 ? 11.297 -19.344 -16.469 1 91.25 117 HIS A C 1
ATOM 897 O O . HIS A 1 117 ? 10.812 -20.125 -15.633 1 91.25 117 HIS A O 1
ATOM 903 N N . GLY A 1 118 ? 12.578 -19.078 -16.422 1 89.75 118 GLY A N 1
ATOM 904 C CA . GLY A 1 118 ? 13.484 -19.641 -15.43 1 89.75 118 GLY A CA 1
ATOM 905 C C . GLY A 1 118 ? 13.164 -19.219 -14.016 1 89.75 118 GLY A C 1
ATOM 906 O O . GLY A 1 118 ? 13.031 -20.047 -13.117 1 89.75 118 GLY A O 1
ATOM 907 N N . GLN A 1 119 ? 13.023 -17.953 -13.828 1 89.25 119 GLN A N 1
ATOM 908 C CA . GLN A 1 119 ? 12.719 -17.422 -12.508 1 89.25 119 GLN A CA 1
ATOM 909 C C . GLN A 1 119 ? 11.352 -17.891 -12.016 1 89.25 119 GLN A C 1
ATOM 911 O O . GLN A 1 119 ? 11.188 -18.219 -10.844 1 89.25 119 GLN A O 1
ATOM 916 N N . LEU A 1 120 ? 10.414 -17.953 -12.93 1 92.56 120 LEU A N 1
ATOM 917 C CA . LEU A 1 120 ? 9.047 -18.312 -12.586 1 92.56 120 LEU A CA 1
ATOM 918 C C . LEU A 1 120 ? 8.969 -19.781 -12.141 1 92.56 120 LEU A C 1
ATOM 920 O O . LEU A 1 120 ? 8.07 -20.141 -11.375 1 92.56 120 LEU A O 1
ATOM 924 N N . ALA A 1 121 ? 9.891 -20.531 -12.586 1 92.88 121 ALA A N 1
ATOM 925 C CA . ALA A 1 121 ? 9.945 -21.922 -12.188 1 92.88 121 ALA A CA 1
ATOM 926 C C . ALA A 1 121 ? 10.242 -22.062 -10.695 1 92.88 121 ALA A C 1
ATOM 928 O O . ALA A 1 121 ? 9.961 -23.109 -10.094 1 92.88 121 ALA A O 1
ATOM 929 N N . ASP A 1 122 ? 10.773 -21.031 -10.086 1 95.81 122 ASP A N 1
ATOM 930 C CA . ASP A 1 122 ? 11.117 -21.062 -8.672 1 95.81 122 ASP A CA 1
ATOM 931 C C . ASP A 1 122 ? 10.023 -20.406 -7.828 1 95.81 122 ASP A C 1
ATOM 933 O O . ASP A 1 122 ? 10.156 -20.297 -6.605 1 95.81 122 ASP A O 1
ATOM 937 N N . ASP A 1 123 ? 8.969 -20.016 -8.469 1 98 123 ASP A N 1
ATOM 938 C CA . ASP A 1 123 ? 7.918 -19.312 -7.746 1 98 123 ASP A CA 1
ATOM 939 C C . ASP A 1 123 ? 6.992 -20.297 -7.031 1 98 123 ASP A C 1
ATOM 941 O O . ASP A 1 123 ? 6.918 -21.469 -7.398 1 98 123 ASP A O 1
ATOM 945 N N . ILE A 1 124 ? 6.363 -19.781 -6.02 1 98.75 124 ILE A N 1
ATOM 946 C CA . ILE A 1 124 ? 5.344 -20.5 -5.258 1 98.75 124 ILE A CA 1
ATOM 947 C C . ILE A 1 124 ? 4.039 -19.703 -5.273 1 98.75 124 ILE A C 1
ATOM 949 O O . ILE A 1 124 ? 4.035 -18.5 -5.582 1 98.75 124 ILE A O 1
ATOM 953 N N . LEU A 1 125 ? 2.959 -20.375 -5.043 1 98.81 125 LEU A N 1
ATOM 954 C CA . LEU A 1 125 ? 1.627 -19.797 -4.969 1 98.81 125 LEU A CA 1
ATOM 955 C C . LEU A 1 125 ? 1.131 -19.75 -3.525 1 98.81 125 LEU A C 1
ATOM 957 O O . LEU A 1 125 ? 1.175 -20.766 -2.822 1 98.81 125 LEU A O 1
ATOM 961 N N . ILE A 1 126 ? 0.668 -18.641 -3.041 1 98.94 126 ILE A N 1
ATOM 962 C CA . ILE A 1 126 ? 0.206 -18.438 -1.67 1 98.94 126 ILE A CA 1
ATOM 963 C C . ILE A 1 126 ? -1.232 -17.938 -1.678 1 98.94 126 ILE A C 1
ATOM 965 O O . ILE A 1 126 ? -1.568 -17.016 -2.434 1 98.94 126 ILE A O 1
ATOM 969 N N . ARG A 1 127 ? -2.092 -18.516 -0.871 1 98.94 127 ARG A N 1
ATOM 970 C CA . ARG A 1 127 ? -3.486 -18.094 -0.77 1 98.94 127 ARG A CA 1
ATOM 971 C C . ARG A 1 127 ? -3.816 -17.625 0.644 1 98.94 127 ARG A C 1
ATOM 973 O O . ARG A 1 127 ? -3.434 -18.266 1.622 1 98.94 127 ARG A O 1
ATOM 980 N N . MET A 1 128 ? -4.469 -16.578 0.76 1 98.94 128 MET A N 1
ATOM 981 C CA . MET A 1 128 ? -4.906 -15.992 2.023 1 98.94 128 MET A CA 1
ATOM 982 C C . MET A 1 128 ? -6.426 -15.922 2.096 1 98.94 128 MET A C 1
ATOM 984 O O . MET A 1 128 ? -7.082 -15.555 1.119 1 98.94 128 MET A O 1
ATOM 988 N N . ARG A 1 129 ? -6.969 -16.312 3.17 1 98.88 129 ARG A N 1
ATOM 989 C CA . ARG A 1 129 ? -8.391 -16.125 3.445 1 98.88 129 ARG A CA 1
ATOM 990 C C . ARG A 1 129 ? -8.656 -14.758 4.062 1 98.88 129 ARG A C 1
ATOM 992 O O . ARG A 1 129 ? -8.281 -14.508 5.207 1 98.88 129 ARG A O 1
ATOM 999 N N . PRO A 1 130 ? -9.375 -13.906 3.283 1 98.62 130 PRO A N 1
ATOM 1000 C CA . PRO A 1 130 ? -9.656 -12.586 3.854 1 98.62 130 PRO A CA 1
ATOM 1001 C C . PRO A 1 130 ? -10.469 -12.664 5.141 1 98.62 130 PRO A C 1
ATOM 1003 O O . PRO A 1 130 ? -11.492 -13.359 5.191 1 98.62 130 PRO A O 1
ATOM 1006 N N . GLN A 1 131 ? -10.039 -11.945 6.195 1 97.25 131 GLN A N 1
ATOM 1007 C CA . GLN A 1 131 ? -10.773 -11.953 7.457 1 97.25 131 GLN A CA 1
ATOM 1008 C C . GLN A 1 131 ? -11.055 -10.539 7.945 1 97.25 131 GLN A C 1
ATOM 1010 O O . GLN A 1 131 ? -12.164 -10.242 8.398 1 97.25 131 GLN A O 1
ATOM 1015 N N . ARG A 1 132 ? -10.141 -9.68 7.965 1 96.81 132 ARG A N 1
ATOM 1016 C CA . ARG A 1 132 ? -10.281 -8.312 8.461 1 96.81 132 ARG A CA 1
ATOM 1017 C C . ARG A 1 132 ? -10.188 -7.301 7.324 1 96.81 132 ARG A C 1
ATOM 1019 O O . ARG A 1 132 ? -9.195 -7.266 6.594 1 96.81 132 ARG A O 1
ATOM 1026 N N . TRP A 1 133 ? -11.242 -6.582 7.172 1 97.88 133 TRP A N 1
ATOM 1027 C CA . TRP A 1 133 ? -11.375 -5.656 6.051 1 97.88 133 TRP A CA 1
ATOM 1028 C C . TRP A 1 133 ? -11.406 -4.211 6.535 1 97.88 133 TRP A C 1
ATOM 1030 O O . TRP A 1 133 ? -12.023 -3.91 7.559 1 97.88 133 TRP A O 1
ATOM 1040 N N . ARG A 1 134 ? -10.734 -3.346 5.855 1 97.19 134 ARG A N 1
ATOM 1041 C CA . ARG A 1 134 ? -10.859 -1.896 5.961 1 97.19 134 ARG A CA 1
ATOM 1042 C C . ARG A 1 134 ? -11.086 -1.266 4.594 1 97.19 134 ARG A C 1
ATOM 1044 O O . ARG A 1 134 ? -10.398 -1.596 3.627 1 97.19 134 ARG A O 1
ATOM 1051 N N . THR A 1 135 ? -12.07 -0.409 4.508 1 98 135 THR A N 1
ATOM 1052 C CA . THR A 1 135 ? -12.414 0.145 3.205 1 98 135 THR A CA 1
ATOM 1053 C C . THR A 1 135 ? -12.984 1.553 3.35 1 98 135 THR A C 1
ATOM 1055 O O . THR A 1 135 ? -13.484 1.919 4.418 1 98 135 THR A O 1
ATOM 1058 N N . ALA A 1 136 ? -12.797 2.318 2.389 1 95.62 136 ALA A N 1
ATOM 1059 C CA . ALA A 1 136 ? -13.445 3.621 2.275 1 95.62 136 ALA A CA 1
ATOM 1060 C C . ALA A 1 136 ? -13.727 3.973 0.816 1 95.62 136 ALA A C 1
ATOM 1062 O O . ALA A 1 136 ? -12.984 3.559 -0.079 1 95.62 136 ALA A O 1
ATOM 1063 N N . ASP A 1 137 ? -14.789 4.633 0.594 1 94 137 ASP A N 1
ATOM 1064 C CA . ASP A 1 137 ? -15.211 5.223 -0.675 1 94 137 ASP A CA 1
ATOM 1065 C C . ASP A 1 137 ? -15.453 6.723 -0.532 1 94 137 ASP A C 1
ATOM 1067 O O . ASP A 1 137 ? -16.469 7.141 0.034 1 94 137 ASP A O 1
ATOM 1071 N N . PHE A 1 138 ? -14.508 7.516 -1.082 1 86.69 138 PHE A N 1
ATOM 1072 C CA . PHE A 1 138 ? -14.57 8.953 -0.873 1 86.69 138 PHE A CA 1
ATOM 1073 C C . PHE A 1 138 ? -15.336 9.633 -2.008 1 86.69 138 PHE A C 1
ATOM 1075 O O . PHE A 1 138 ? -15.141 10.828 -2.268 1 86.69 138 PHE A O 1
ATOM 1082 N N . SER A 1 139 ? -16 8.852 -2.832 1 75.81 139 SER A N 1
ATOM 1083 C CA . SER A 1 139 ? -16.75 9.398 -3.961 1 75.81 139 SER A CA 1
ATOM 1084 C C . SER A 1 139 ? -17.797 10.406 -3.496 1 75.81 139 SER A C 1
ATOM 1086 O O . SER A 1 139 ? -18.078 11.383 -4.195 1 75.81 139 SER A O 1
ATOM 1088 N N . ALA A 1 140 ? -18.391 10.125 -2.404 1 65.31 140 ALA A N 1
ATOM 1089 C CA . ALA A 1 140 ? -19.375 11.078 -1.898 1 65.31 140 ALA A CA 1
ATOM 1090 C C . ALA A 1 140 ? -18.719 12.43 -1.601 1 65.31 140 ALA A C 1
ATOM 1092 O O . ALA A 1 140 ? -19.359 13.477 -1.744 1 65.31 140 ALA A O 1
ATOM 1093 N N . PHE A 1 141 ? -17.484 12.32 -1.204 1 59.94 141 PHE A N 1
ATOM 1094 C CA . PHE A 1 141 ? -16.703 13.539 -1.006 1 59.94 141 PHE A CA 1
ATOM 1095 C C . PHE A 1 141 ? -16.594 14.328 -2.305 1 59.94 141 PHE A C 1
ATOM 1097 O O . PHE A 1 141 ? -16.766 15.547 -2.316 1 59.94 141 PHE A O 1
ATOM 1104 N N . ALA A 1 142 ? -16.281 13.648 -3.367 1 56.66 142 ALA A N 1
ATOM 1105 C CA . ALA A 1 142 ? -16.109 14.273 -4.672 1 56.66 142 ALA A CA 1
ATOM 1106 C C . ALA A 1 142 ? -17.406 14.922 -5.152 1 56.66 142 ALA A C 1
ATOM 1108 O O . ALA A 1 142 ? -17.375 15.969 -5.809 1 56.66 142 ALA A O 1
ATOM 1109 N N . ALA A 1 143 ? -18.484 14.25 -4.918 1 53.5 143 ALA A N 1
ATOM 1110 C CA . ALA A 1 143 ? -19.766 14.797 -5.348 1 53.5 143 ALA A CA 1
ATOM 1111 C C . ALA A 1 143 ? -20 16.188 -4.75 1 53.5 143 ALA A C 1
ATOM 1113 O O . ALA A 1 143 ? -20.609 17.047 -5.383 1 53.5 143 ALA A O 1
ATOM 1114 N N . GLU A 1 144 ? -19.531 16.219 -3.609 1 47.44 144 GLU A N 1
ATOM 1115 C CA . GLU A 1 144 ? -19.688 17.516 -2.961 1 47.44 144 GLU A CA 1
ATOM 1116 C C . GLU A 1 144 ? -18.797 18.578 -3.605 1 47.44 144 GLU A C 1
ATOM 1118 O O . GLU A 1 144 ? -19.141 19.766 -3.613 1 47.44 144 GLU A O 1
ATOM 1123 N N . PHE A 1 145 ? -17.75 18.094 -4.324 1 48.81 145 PHE A N 1
ATOM 1124 C CA . PHE A 1 145 ? -16.812 19.031 -4.902 1 48.81 145 PHE A CA 1
ATOM 1125 C C . PHE A 1 145 ? -17.109 19.281 -6.375 1 48.81 145 PHE A C 1
ATOM 1127 O O . PHE A 1 145 ? -16.672 20.266 -6.953 1 48.81 145 PHE A O 1
ATOM 1134 N N . ASP A 1 146 ? -17.562 18.25 -7.012 1 44.56 146 ASP A N 1
ATOM 1135 C CA . ASP A 1 146 ? -18 18.391 -8.391 1 44.56 146 ASP A CA 1
ATOM 1136 C C . ASP A 1 146 ? -19.266 19.25 -8.477 1 44.56 146 ASP A C 1
ATOM 1138 O O . ASP A 1 146 ? -19.812 19.438 -9.562 1 44.56 146 ASP A O 1
ATOM 1142 N N . THR A 1 147 ? -19.625 19.672 -7.375 1 33.69 147 THR A N 1
ATOM 1143 C CA . THR A 1 147 ? -20.812 20.5 -7.574 1 33.69 147 THR A CA 1
ATOM 1144 C C . THR A 1 147 ? -20.422 21.844 -8.172 1 33.69 147 THR A C 1
ATOM 1146 O O . THR A 1 147 ? -19.391 22.422 -7.82 1 33.69 147 THR A O 1
ATOM 1149 N N . MET B 1 1 ? 16.609 1.446 -7.965 1 95.31 1 MET B N 1
ATOM 1150 C CA . MET B 1 1 ? 16.734 2.83 -8.414 1 95.31 1 MET B CA 1
ATOM 1151 C C . MET B 1 1 ? 17.922 3.512 -7.723 1 95.31 1 MET B C 1
ATOM 1153 O O . MET B 1 1 ? 18.266 3.172 -6.59 1 95.31 1 MET B O 1
ATOM 1157 N N . SER B 1 2 ? 18.547 4.391 -8.461 1 97 2 SER B N 1
ATOM 1158 C CA . SER B 1 2 ? 19.516 5.238 -7.777 1 97 2 SER B CA 1
ATOM 1159 C C . SER B 1 2 ? 18.875 6.008 -6.629 1 97 2 SER B C 1
ATOM 1161 O O . SER B 1 2 ? 17.641 6.086 -6.539 1 97 2 SER B O 1
ATOM 1163 N N . VAL B 1 3 ? 19.688 6.551 -5.711 1 97.69 3 VAL B N 1
ATOM 1164 C CA . VAL B 1 3 ? 19.188 7.367 -4.609 1 97.69 3 VAL B CA 1
ATOM 1165 C C . VAL B 1 3 ? 18.391 8.539 -5.16 1 97.69 3 VAL B C 1
ATOM 1167 O O . VAL B 1 3 ? 17.281 8.828 -4.68 1 97.69 3 VAL B O 1
ATOM 1170 N N . GLU B 1 4 ? 18.953 9.188 -6.164 1 98.12 4 GLU B N 1
ATOM 1171 C CA . GLU B 1 4 ? 18.281 10.336 -6.777 1 98.12 4 GLU B CA 1
ATOM 1172 C C . GLU B 1 4 ? 16.938 9.93 -7.379 1 98.12 4 GLU B C 1
ATOM 1174 O O . GLU B 1 4 ? 15.93 10.609 -7.18 1 98.12 4 GLU B O 1
ATOM 1179 N N . ASP B 1 5 ? 16.891 8.82 -8.133 1 97.75 5 ASP B N 1
ATOM 1180 C CA . ASP B 1 5 ? 15.68 8.367 -8.812 1 97.75 5 ASP B CA 1
ATOM 1181 C C . ASP B 1 5 ? 14.586 8 -7.805 1 97.75 5 ASP B C 1
ATOM 1183 O O . ASP B 1 5 ? 13.422 8.344 -7.996 1 97.75 5 ASP B O 1
ATOM 1187 N N . ARG B 1 6 ? 14.961 7.23 -6.711 1 98.44 6 ARG B N 1
ATOM 1188 C CA . ARG B 1 6 ? 13.953 6.805 -5.742 1 98.44 6 ARG B CA 1
ATOM 1189 C C . ARG B 1 6 ? 13.383 8 -4.988 1 98.44 6 ARG B C 1
ATOM 1191 O O . ARG B 1 6 ? 12.188 8.031 -4.684 1 98.44 6 ARG B O 1
ATOM 1198 N N . GLU B 1 7 ? 14.242 8.984 -4.68 1 98.75 7 GLU B N 1
ATOM 1199 C CA . GLU B 1 7 ? 13.766 10.172 -3.986 1 98.75 7 GLU B CA 1
ATOM 1200 C C . GLU B 1 7 ? 12.852 11 -4.883 1 98.75 7 GLU B C 1
ATOM 1202 O O . GLU B 1 7 ? 11.836 11.539 -4.422 1 98.75 7 GLU B O 1
ATOM 1207 N N . GLU B 1 8 ? 13.227 11.156 -6.16 1 98.62 8 GLU B N 1
ATOM 1208 C CA . GLU B 1 8 ? 12.367 11.867 -7.105 1 98.62 8 GLU B CA 1
ATOM 1209 C C . GLU B 1 8 ? 11.031 11.156 -7.277 1 98.62 8 GLU B C 1
ATOM 1211 O O . GLU B 1 8 ? 9.984 11.805 -7.363 1 98.62 8 GLU B O 1
ATOM 1216 N N . PHE B 1 9 ? 11.047 9.852 -7.355 1 98.56 9 PHE B N 1
ATOM 1217 C CA . PHE B 1 9 ? 9.812 9.078 -7.484 1 98.56 9 PHE B CA 1
ATOM 1218 C C . PHE B 1 9 ? 8.922 9.281 -6.27 1 98.56 9 PHE B C 1
ATOM 1220 O O . PHE B 1 9 ? 7.715 9.5 -6.406 1 98.56 9 PHE B O 1
ATOM 1227 N N . LEU B 1 10 ? 9.539 9.234 -5.031 1 98.88 10 LEU B N 1
ATOM 1228 C CA . LEU B 1 10 ? 8.789 9.422 -3.793 1 98.88 10 LEU B CA 1
ATOM 1229 C C . LEU B 1 10 ? 8.203 10.828 -3.723 1 98.88 10 LEU B C 1
ATOM 1231 O O . LEU B 1 10 ? 7.117 11.023 -3.182 1 98.88 10 LEU B O 1
ATOM 1235 N N . ALA B 1 11 ? 8.93 11.773 -4.273 1 98.81 11 ALA B N 1
ATOM 1236 C CA . ALA B 1 11 ? 8.5 13.172 -4.238 1 98.81 11 ALA B CA 1
ATOM 1237 C C . ALA B 1 11 ? 7.371 13.43 -5.234 1 98.81 11 ALA B C 1
ATOM 1239 O O . ALA B 1 11 ? 6.711 14.469 -5.176 1 98.81 11 ALA B O 1
ATOM 1240 N N . GLY B 1 12 ? 7.16 12.516 -6.195 1 98.31 12 GLY B N 1
ATOM 1241 C CA . GLY B 1 12 ? 6.102 12.664 -7.18 1 98.31 12 GLY B CA 1
ATOM 1242 C C . GLY B 1 12 ? 4.715 12.625 -6.574 1 98.31 12 GLY B C 1
ATOM 1243 O O . GLY B 1 12 ? 4.555 12.312 -5.391 1 98.31 12 GLY B O 1
ATOM 1244 N N . LEU B 1 13 ? 3.705 12.961 -7.371 1 97.81 13 LEU B N 1
ATOM 1245 C CA . LEU B 1 13 ? 2.326 13 -6.898 1 97.81 13 LEU B CA 1
ATOM 1246 C C . LEU B 1 13 ? 1.728 11.602 -6.844 1 97.81 13 LEU B C 1
ATOM 1248 O O . LEU B 1 13 ? 1.209 11.102 -7.844 1 97.81 13 LEU B O 1
ATOM 1252 N N . HIS B 1 14 ? 1.801 10.969 -5.703 1 98.19 14 HIS B N 1
ATOM 1253 C CA . HIS B 1 14 ? 1.249 9.656 -5.383 1 98.19 14 HIS B CA 1
ATOM 1254 C C . HIS B 1 14 ? 0.392 9.703 -4.125 1 98.19 14 HIS B C 1
ATOM 1256 O O . HIS B 1 14 ? 0.56 10.602 -3.291 1 98.19 14 HIS B O 1
ATOM 1262 N N . VAL B 1 15 ? -0.585 8.852 -4.074 1 98.38 15 VAL B N 1
ATOM 1263 C CA . VAL B 1 15 ? -1.187 8.516 -2.787 1 98.38 15 VAL B CA 1
ATOM 1264 C C . VAL B 1 15 ? -0.45 7.332 -2.162 1 98.38 15 VAL B C 1
ATOM 1266 O O . VAL B 1 15 ? -0.37 6.258 -2.762 1 98.38 15 VAL B O 1
ATOM 1269 N N . GLY B 1 16 ? 0.124 7.512 -1.033 1 98.81 16 GLY B N 1
ATOM 1270 C CA . GLY B 1 16 ? 0.947 6.469 -0.437 1 98.81 16 GLY B CA 1
ATOM 1271 C C . GLY B 1 16 ? 0.152 5.492 0.407 1 98.81 16 GLY B C 1
ATOM 1272 O O . GLY B 1 16 ? -0.806 5.879 1.079 1 98.81 16 GLY B O 1
ATOM 1273 N N . VAL B 1 17 ? 0.556 4.25 0.42 1 98.94 17 VAL B N 1
ATOM 1274 C CA . VAL B 1 17 ? 0.004 3.277 1.357 1 98.94 17 VAL B CA 1
ATOM 1275 C C . VAL B 1 17 ? 0.85 3.246 2.629 1 98.94 17 VAL B C 1
ATOM 1277 O O . VAL B 1 17 ? 2.023 2.867 2.592 1 98.94 17 VAL B O 1
ATOM 1280 N N . LEU B 1 18 ? 0.238 3.67 3.695 1 98.94 18 LEU B N 1
ATOM 1281 C CA . LEU B 1 18 ? 0.836 3.629 5.027 1 98.94 18 LEU B CA 1
ATOM 1282 C C . LEU B 1 18 ? 0.778 2.219 5.605 1 98.94 18 LEU B C 1
ATOM 1284 O O . LEU B 1 18 ? -0.249 1.545 5.504 1 98.94 18 LEU B O 1
ATOM 1288 N N . GLY B 1 19 ? 1.865 1.726 6.133 1 98.62 19 GLY B N 1
ATOM 1289 C CA . GLY B 1 19 ? 1.916 0.453 6.836 1 98.62 19 GLY B CA 1
ATOM 1290 C C . GLY B 1 19 ? 2.334 0.59 8.289 1 98.62 19 GLY B C 1
ATOM 1291 O O . GLY B 1 19 ? 3.34 1.233 8.594 1 98.62 19 GLY B O 1
ATOM 1292 N N . LEU B 1 20 ? 1.576 -0.039 9.141 1 97.38 20 LEU B N 1
ATOM 1293 C CA . LEU B 1 20 ? 1.807 0.02 10.578 1 97.38 20 LEU B CA 1
ATOM 1294 C C . LEU B 1 20 ? 1.724 -1.371 11.203 1 97.38 20 LEU B C 1
ATOM 1296 O O . LEU B 1 20 ? 0.864 -2.172 10.828 1 97.38 20 LEU B O 1
ATOM 1300 N N . ASP B 1 21 ? 2.6 -1.591 12.141 1 93.81 21 ASP B N 1
ATOM 1301 C CA . ASP B 1 21 ? 2.408 -2.777 12.969 1 93.81 21 ASP B CA 1
ATOM 1302 C C . ASP B 1 21 ? 1.126 -2.672 13.797 1 93.81 21 ASP B C 1
ATOM 1304 O O . ASP B 1 21 ? 0.829 -1.615 14.359 1 93.81 21 ASP B O 1
ATOM 1308 N N . ASP B 1 22 ? 0.366 -3.713 13.75 1 91.94 22 ASP B N 1
ATOM 1309 C CA . ASP B 1 22 ? -0.873 -3.781 14.523 1 91.94 22 ASP B CA 1
ATOM 1310 C C . ASP B 1 22 ? -0.855 -4.961 15.492 1 91.94 22 ASP B C 1
ATOM 1312 O O . ASP B 1 22 ? -1.19 -6.086 15.109 1 91.94 22 ASP B O 1
ATOM 1316 N N . PRO B 1 23 ? -0.541 -4.75 16.75 1 86.06 23 PRO B N 1
ATOM 1317 C CA . PRO B 1 23 ? -0.409 -5.836 17.719 1 86.06 23 PRO B CA 1
ATOM 1318 C C . PRO B 1 23 ? -1.752 -6.273 18.312 1 86.06 23 PRO B C 1
ATOM 1320 O O . PRO B 1 23 ? -1.81 -7.227 19.094 1 86.06 23 PRO B O 1
ATOM 1323 N N . ARG B 1 24 ? -2.85 -5.602 18.031 1 84.12 24 ARG B N 1
ATOM 1324 C CA . ARG B 1 24 ? -4.117 -5.77 18.734 1 84.12 24 ARG B CA 1
ATOM 1325 C C . ARG B 1 24 ? -4.652 -7.188 18.578 1 84.12 24 ARG B C 1
ATOM 1327 O O . ARG B 1 24 ? -5.164 -7.777 19.531 1 84.12 24 ARG B O 1
ATOM 1334 N N . HIS B 1 25 ? -4.438 -7.789 17.516 1 79.62 25 HIS B N 1
ATOM 1335 C CA . HIS B 1 25 ? -5.094 -9.07 17.297 1 79.62 25 HIS B CA 1
ATOM 1336 C C . HIS B 1 25 ? -4.109 -10.109 16.766 1 79.62 25 HIS B C 1
ATOM 1338 O O . HIS B 1 25 ? -4.516 -11.172 16.281 1 79.62 25 HIS B O 1
ATOM 1344 N N . GLY B 1 26 ? -2.848 -9.836 16.922 1 82.5 26 GLY B N 1
ATOM 1345 C CA . GLY B 1 26 ? -1.883 -10.742 16.328 1 82.5 26 GLY B CA 1
ATOM 1346 C C . GLY B 1 26 ? -2.02 -10.859 14.82 1 82.5 26 GLY B C 1
ATOM 1347 O O . GLY B 1 26 ? -1.703 -11.898 14.234 1 82.5 26 GLY B O 1
ATOM 1348 N N . GLY B 1 27 ? -2.57 -9.883 14.266 1 87.69 27 GLY B N 1
ATOM 1349 C CA . GLY B 1 27 ? -2.805 -9.883 12.828 1 87.69 27 GLY B CA 1
ATOM 1350 C C . GLY B 1 27 ? -1.669 -9.266 12.031 1 87.69 27 GLY B C 1
ATOM 1351 O O . GLY B 1 27 ? -0.574 -9.062 12.562 1 87.69 27 GLY B O 1
ATOM 1352 N N . GLY B 1 28 ? -1.812 -9.164 10.719 1 94.31 28 GLY B N 1
ATOM 1353 C CA . GLY B 1 28 ? -0.859 -8.484 9.852 1 94.31 28 GLY B CA 1
ATOM 1354 C C . GLY B 1 28 ? -0.907 -6.973 9.984 1 94.31 28 GLY B C 1
ATOM 1355 O O . GLY B 1 28 ? -1.747 -6.43 10.703 1 94.31 28 GLY B O 1
ATOM 1356 N N . PRO B 1 29 ? -0.018 -6.355 9.391 1 97.06 29 PRO B N 1
ATOM 1357 C CA . PRO B 1 29 ? 0.066 -4.895 9.469 1 97.06 29 PRO B CA 1
ATOM 1358 C C . PRO B 1 29 ? -1.213 -4.203 9 1 97.06 29 PRO B C 1
ATOM 1360 O O . PRO B 1 29 ? -1.919 -4.727 8.133 1 97.06 29 PRO B O 1
ATOM 1363 N N . LEU B 1 30 ? -1.514 -3.084 9.625 1 97.44 30 LEU B N 1
ATOM 1364 C CA . LEU B 1 30 ? -2.547 -2.186 9.125 1 97.44 30 LEU B CA 1
ATOM 1365 C C . LEU B 1 30 ? -2.059 -1.427 7.895 1 97.44 30 LEU B C 1
ATOM 1367 O O . LEU B 1 30 ? -0.984 -0.823 7.918 1 97.44 30 LEU B O 1
ATOM 1371 N N . LEU B 1 31 ? -2.768 -1.481 6.797 1 98.75 31 LEU B N 1
ATOM 1372 C CA . LEU B 1 31 ? -2.455 -0.763 5.566 1 98.75 31 LEU B CA 1
ATOM 1373 C C . LEU B 1 31 ? -3.578 0.204 5.203 1 98.75 31 LEU B C 1
ATOM 1375 O O . LEU B 1 31 ? -4.738 -0.197 5.098 1 98.75 31 LEU B O 1
ATOM 1379 N N . VAL B 1 32 ? -3.24 1.457 4.992 1 98.62 32 VAL B N 1
ATOM 1380 C CA . VAL B 1 32 ? -4.234 2.445 4.594 1 98.62 32 VAL B CA 1
ATOM 1381 C C . VAL B 1 32 ? -3.588 3.506 3.707 1 98.62 32 VAL B C 1
ATOM 1383 O O . VAL B 1 32 ? -2.461 3.936 3.965 1 98.62 32 VAL B O 1
ATOM 1386 N N . PRO B 1 33 ? -4.258 3.889 2.633 1 98.69 33 PRO B N 1
ATOM 1387 C CA . PRO B 1 33 ? -3.719 4.98 1.821 1 98.69 33 PRO B CA 1
ATOM 1388 C C . PRO B 1 33 ? -3.898 6.348 2.48 1 98.69 33 PRO B C 1
ATOM 1390 O O . PRO B 1 33 ? -4.844 6.547 3.248 1 98.69 33 PRO B O 1
ATOM 1393 N N . LEU B 1 34 ? -3.043 7.258 2.17 1 98.12 34 LEU B N 1
ATOM 1394 C CA . LEU B 1 34 ? -3.188 8.633 2.629 1 98.12 34 LEU B CA 1
ATOM 1395 C C . LEU B 1 34 ? -2.332 9.578 1.794 1 98.12 34 LEU B C 1
ATOM 1397 O O . LEU B 1 34 ? -1.436 9.141 1.071 1 98.12 34 LEU B O 1
ATOM 1401 N N . TRP B 1 35 ? -2.605 10.875 1.877 1 98.31 35 TRP B N 1
ATOM 1402 C CA . TRP B 1 35 ? -1.764 11.93 1.324 1 98.31 35 TRP B CA 1
ATOM 1403 C C . TRP B 1 35 ? -0.472 12.07 2.123 1 98.31 35 TRP B C 1
ATOM 1405 O O . TRP B 1 35 ? -0.444 11.789 3.324 1 98.31 35 TRP B O 1
ATOM 1415 N N . TYR B 1 36 ? 0.546 12.43 1.459 1 98.88 36 TYR B N 1
ATOM 1416 C CA . TYR B 1 36 ? 1.836 12.727 2.074 1 98.88 36 TYR B CA 1
ATOM 1417 C C . TYR B 1 36 ? 2.582 13.805 1.294 1 98.88 36 TYR B C 1
ATOM 1419 O O . TYR B 1 36 ? 2.215 14.117 0.161 1 98.88 36 TYR B O 1
ATOM 1427 N N . SER B 1 37 ? 3.541 14.383 1.9 1 98.88 37 SER B N 1
ATOM 1428 C CA . SER B 1 37 ? 4.5 15.211 1.174 1 98.88 37 SER B CA 1
ATOM 1429 C C . SER B 1 37 ? 5.934 14.781 1.467 1 98.88 37 SER B C 1
ATOM 1431 O O . SER B 1 37 ? 6.199 14.133 2.48 1 98.88 37 SER B O 1
ATOM 1433 N N . TYR B 1 38 ? 6.781 15.047 0.554 1 98.94 38 TYR B N 1
ATOM 1434 C CA . TYR B 1 38 ? 8.195 14.703 0.618 1 98.94 38 TYR B CA 1
ATOM 1435 C C . TYR B 1 38 ? 9.008 15.531 -0.376 1 98.94 38 TYR B C 1
ATOM 1437 O O . TYR B 1 38 ? 8.555 15.781 -1.497 1 98.94 38 TYR B O 1
ATOM 1445 N N . ARG B 1 39 ? 10.094 15.945 0.023 1 98.69 39 ARG B N 1
ATOM 1446 C CA . ARG B 1 39 ? 11.117 16.516 -0.85 1 98.69 39 ARG B CA 1
ATOM 1447 C C . ARG B 1 39 ? 12.414 15.711 -0.771 1 98.69 39 ARG B C 1
ATOM 1449 O O . ARG B 1 39 ? 12.805 15.258 0.306 1 98.69 39 ARG B O 1
ATOM 1456 N N . PRO B 1 40 ? 13.078 15.602 -1.92 1 98.69 40 PRO B N 1
ATOM 1457 C CA . PRO B 1 40 ? 14.312 14.828 -1.905 1 98.69 40 PRO B CA 1
ATOM 1458 C C . PRO B 1 40 ? 15.266 15.25 -0.789 1 98.69 40 PRO B C 1
ATOM 1460 O O . PRO B 1 40 ? 15.539 16.438 -0.623 1 98.69 40 PRO B O 1
ATOM 1463 N N . GLY B 1 41 ? 15.688 14.281 -0.058 1 98.31 41 GLY B N 1
ATOM 1464 C CA . GLY B 1 41 ? 16.594 14.531 1.051 1 98.31 41 GLY B CA 1
ATOM 1465 C C . GLY B 1 41 ? 15.883 14.953 2.32 1 98.31 41 GLY B C 1
ATOM 1466 O O . GLY B 1 41 ? 16.516 15.18 3.352 1 98.31 41 GLY B O 1
ATOM 1467 N N . GLY B 1 42 ? 14.609 15.008 2.346 1 98.69 42 GLY B N 1
ATOM 1468 C CA . GLY B 1 42 ? 13.852 15.523 3.477 1 98.69 42 GLY B CA 1
ATOM 1469 C C . GLY B 1 42 ? 13.117 14.438 4.246 1 98.69 42 GLY B C 1
ATOM 1470 O O . GLY B 1 42 ? 13.578 13.297 4.301 1 98.69 42 GLY B O 1
ATOM 1471 N N . LEU B 1 43 ? 12.117 14.836 4.984 1 98.94 43 LEU B N 1
ATOM 1472 C CA . LEU B 1 43 ? 11.289 13.953 5.797 1 98.94 43 LEU B CA 1
ATOM 1473 C C . LEU B 1 43 ? 9.984 13.625 5.078 1 98.94 43 LEU B C 1
ATOM 1475 O O . LEU B 1 43 ? 9.508 14.406 4.246 1 98.94 43 LEU B O 1
ATOM 1479 N N . VAL B 1 44 ? 9.492 12.484 5.344 1 98.94 44 VAL B N 1
ATOM 1480 C CA . VAL B 1 44 ? 8.133 12.156 4.922 1 98.94 44 VAL B CA 1
ATOM 1481 C C . VAL B 1 44 ? 7.129 12.758 5.902 1 98.94 44 VAL B C 1
ATOM 1483 O O . VAL B 1 44 ? 7.25 12.57 7.117 1 98.94 44 VAL B O 1
ATOM 1486 N N . VAL B 1 45 ? 6.125 13.477 5.359 1 98.94 45 VAL B N 1
ATOM 1487 C CA . VAL B 1 45 ? 5.156 14.172 6.191 1 98.94 45 VAL B CA 1
ATOM 1488 C C . VAL B 1 45 ? 3.756 13.625 5.926 1 98.94 45 VAL B C 1
ATOM 1490 O O . VAL B 1 45 ? 3.318 13.547 4.777 1 98.94 45 VAL B O 1
ATOM 1493 N N . ILE B 1 46 ? 3.111 13.234 6.996 1 98.88 46 ILE B N 1
ATOM 1494 C CA . ILE B 1 46 ? 1.719 12.812 6.887 1 98.88 46 ILE B CA 1
ATOM 1495 C C . ILE B 1 46 ? 0.874 13.555 7.922 1 98.88 46 ILE B C 1
ATOM 1497 O O . ILE B 1 46 ? 1.409 14.133 8.867 1 98.88 46 ILE B O 1
ATOM 1501 N N . GLU B 1 47 ? -0.426 13.586 7.652 1 98.56 47 GLU B N 1
ATOM 1502 C CA . GLU B 1 47 ? -1.407 14.156 8.57 1 98.56 47 GLU B CA 1
ATOM 1503 C C . GLU B 1 47 ? -2.516 13.148 8.883 1 98.56 47 GLU B C 1
ATOM 1505 O O . GLU B 1 47 ? -2.922 12.375 8.016 1 98.56 47 GLU B O 1
ATOM 1510 N N . THR B 1 48 ? -2.98 13.125 10.07 1 98.19 48 THR B N 1
ATOM 1511 C CA . THR B 1 48 ? -4.078 12.258 10.469 1 98.19 48 THR B CA 1
ATOM 1512 C C . THR B 1 48 ? -4.773 12.789 11.711 1 98.19 48 THR B C 1
ATOM 1514 O O . THR B 1 48 ? -4.215 13.617 12.438 1 98.19 48 THR B O 1
ATOM 1517 N N . GLY B 1 49 ? -6.012 12.375 11.93 1 97.88 49 GLY B N 1
ATOM 1518 C CA . GLY B 1 49 ? -6.672 12.711 13.18 1 97.88 49 GLY B CA 1
ATOM 1519 C C . GLY B 1 49 ? -5.914 12.219 14.398 1 97.88 49 GLY B C 1
ATOM 1520 O O . GLY B 1 49 ? -5.383 11.102 14.398 1 97.88 49 GLY B O 1
ATOM 1521 N N . ARG B 1 50 ? -5.914 13.008 15.492 1 97.56 50 ARG B N 1
ATOM 1522 C CA . ARG B 1 50 ? -5.121 12.703 16.672 1 97.56 50 ARG B CA 1
ATOM 1523 C C . ARG B 1 50 ? -5.648 11.461 17.391 1 97.56 50 ARG B C 1
ATOM 1525 O O . ARG B 1 50 ? -4.902 10.773 18.078 1 97.56 50 ARG B O 1
ATOM 1532 N N . LYS B 1 51 ? -6.902 11.125 17.141 1 97.19 51 LYS B N 1
ATOM 1533 C CA . LYS B 1 51 ? -7.52 10.039 17.891 1 97.19 51 LYS B CA 1
ATOM 1534 C C . LYS B 1 51 ? -7.684 8.797 17.031 1 97.19 51 LYS B C 1
ATOM 1536 O O . LYS B 1 51 ? -8.312 7.82 17.438 1 97.19 51 LYS B O 1
ATOM 1541 N N . THR B 1 52 ? -7.238 8.82 15.781 1 97.5 52 THR B N 1
ATOM 1542 C CA . THR B 1 52 ? -7.395 7.695 14.867 1 97.5 52 THR B CA 1
ATOM 1543 C C . THR B 1 52 ? -6.535 6.516 15.312 1 97.5 52 THR B C 1
ATOM 1545 O O . THR B 1 52 ? -5.574 6.688 16.062 1 97.5 52 THR B O 1
ATOM 1548 N N . LEU B 1 53 ? -6.906 5.355 14.883 1 96.5 53 LEU B N 1
ATOM 1549 C CA . LEU B 1 53 ? -6.113 4.152 15.117 1 96.5 53 LEU B CA 1
ATOM 1550 C C . LEU B 1 53 ? -4.703 4.316 14.555 1 96.5 53 LEU B C 1
ATOM 1552 O O . LEU B 1 53 ? -3.73 3.898 15.188 1 96.5 53 LEU B O 1
ATOM 1556 N N . LYS B 1 54 ? -4.562 4.883 13.305 1 97.12 54 LYS B N 1
ATOM 1557 C CA . LYS B 1 54 ? -3.234 5.039 12.719 1 97.12 54 LYS B CA 1
ATOM 1558 C C . LYS B 1 54 ? -2.348 5.922 13.594 1 97.12 54 LYS B C 1
ATOM 1560 O O . LYS B 1 54 ? -1.164 5.633 13.781 1 97.12 54 LYS B O 1
ATOM 1565 N N . ALA B 1 55 ? -2.945 7.023 14.133 1 97.81 55 ALA B N 1
ATOM 1566 C CA . ALA B 1 55 ? -2.174 7.875 15.031 1 97.81 55 ALA B CA 1
ATOM 1567 C C . ALA B 1 55 ? -1.698 7.098 16.25 1 97.81 55 ALA B C 1
ATOM 1569 O O . ALA B 1 55 ? -0.535 7.203 16.656 1 97.81 55 ALA B O 1
ATOM 1570 N N . ARG B 1 56 ? -2.525 6.34 16.859 1 97.56 56 ARG B N 1
ATOM 1571 C CA . ARG B 1 56 ? -2.188 5.551 18.031 1 97.56 56 ARG B CA 1
ATOM 1572 C C . ARG B 1 56 ? -1.082 4.547 17.719 1 97.56 56 ARG B C 1
ATOM 1574 O O . ARG B 1 56 ? -0.108 4.434 18.469 1 97.56 56 ARG B O 1
ATOM 1581 N N . LEU B 1 57 ? -1.234 3.812 16.641 1 96.88 57 LEU B N 1
ATOM 1582 C CA . LEU B 1 57 ? -0.259 2.793 16.281 1 96.88 57 LEU B CA 1
ATOM 1583 C C . LEU B 1 57 ? 1.094 3.422 15.961 1 96.88 57 LEU B C 1
ATOM 1585 O O . LEU B 1 57 ? 2.139 2.844 16.266 1 96.88 57 LEU B O 1
ATOM 1589 N N . ILE B 1 58 ? 1.088 4.582 15.312 1 97.88 58 ILE B N 1
ATOM 1590 C CA . ILE B 1 58 ? 2.334 5.281 15.016 1 97.88 58 ILE B CA 1
ATOM 1591 C C . ILE B 1 58 ? 3.023 5.684 16.312 1 97.88 58 ILE B C 1
ATOM 1593 O O . ILE B 1 58 ? 4.238 5.531 16.453 1 97.88 58 ILE B O 1
ATOM 1597 N N . ARG B 1 59 ? 2.244 6.207 17.234 1 96.62 59 ARG B N 1
ATOM 1598 C CA . ARG B 1 59 ? 2.805 6.598 18.531 1 96.62 59 ARG B CA 1
ATOM 1599 C C . ARG B 1 59 ? 3.406 5.398 19.25 1 96.62 59 ARG B C 1
ATOM 1601 O O . ARG B 1 59 ? 4.488 5.492 19.844 1 96.62 59 ARG B O 1
ATOM 1608 N N . GLU B 1 60 ? 2.773 4.301 19.219 1 94.88 60 GLU B N 1
ATOM 1609 C CA . GLU B 1 60 ? 3.225 3.086 19.906 1 94.88 60 GLU B CA 1
ATOM 1610 C C . GLU B 1 60 ? 4.477 2.518 19.234 1 94.88 60 GLU B C 1
ATOM 1612 O O . GLU B 1 60 ? 5.406 2.086 19.922 1 94.88 60 GLU B O 1
ATOM 1617 N N . ALA B 1 61 ? 4.512 2.508 17.938 1 94.38 61 ALA B N 1
ATOM 1618 C CA . ALA B 1 61 ? 5.605 1.888 17.188 1 94.38 61 ALA B CA 1
ATOM 1619 C C . ALA B 1 61 ? 6.805 2.826 17.094 1 94.38 61 ALA B C 1
ATOM 1621 O O . ALA B 1 61 ? 7.949 2.373 17 1 94.38 61 ALA B O 1
ATOM 1622 N N . GLY B 1 62 ? 6.492 4.16 17.047 1 97 62 GLY B N 1
ATOM 1623 C CA . GLY B 1 62 ? 7.531 5.164 16.875 1 97 62 GLY B CA 1
ATOM 1624 C C . GLY B 1 62 ? 8.133 5.176 15.477 1 97 62 GLY B C 1
ATOM 1625 O O . GLY B 1 62 ? 9.211 5.738 15.266 1 97 62 GLY B O 1
ATOM 1626 N N . ARG B 1 63 ? 7.574 4.496 14.578 1 97.5 63 ARG B N 1
ATOM 1627 C CA . ARG B 1 63 ? 8.031 4.379 13.203 1 97.5 63 ARG B CA 1
ATOM 1628 C C . ARG B 1 63 ? 6.895 3.969 12.273 1 97.5 63 ARG B C 1
ATOM 1630 O O . ARG B 1 63 ? 5.844 3.52 12.742 1 97.5 63 ARG B O 1
ATOM 1637 N N . PHE B 1 64 ? 6.996 4.141 10.992 1 98.31 64 PHE B N 1
ATOM 1638 C CA . PHE B 1 64 ? 6.023 3.621 10.039 1 98.31 64 PHE B CA 1
ATOM 1639 C C . PHE B 1 64 ? 6.672 3.395 8.68 1 98.31 64 PHE B C 1
ATOM 1641 O O . PHE B 1 64 ? 7.809 3.816 8.445 1 98.31 64 PHE B O 1
ATOM 1648 N N . SER B 1 65 ? 6.043 2.65 7.844 1 98.81 65 SER B N 1
ATOM 1649 C CA . SER B 1 65 ? 6.422 2.424 6.453 1 98.81 65 SER B CA 1
ATOM 1650 C C . SER B 1 65 ? 5.461 3.117 5.496 1 98.81 65 SER B C 1
ATOM 1652 O O . SER B 1 65 ? 4.293 3.342 5.832 1 98.81 65 SER B O 1
ATOM 1654 N N . LEU B 1 66 ? 5.906 3.551 4.367 1 98.94 66 LEU B N 1
ATOM 1655 C CA . LEU B 1 66 ? 5.129 4.141 3.285 1 98.94 66 LEU B CA 1
ATOM 1656 C C . LEU B 1 66 ? 5.539 3.553 1.938 1 98.94 66 LEU B C 1
ATOM 1658 O O . LEU B 1 66 ? 6.73 3.389 1.665 1 98.94 66 LEU B O 1
ATOM 1662 N N . CYS B 1 67 ? 4.586 3.18 1.115 1 98.94 67 CYS B N 1
ATOM 1663 C CA . CYS B 1 67 ? 4.855 2.664 -0.222 1 98.94 67 CYS B CA 1
ATOM 1664 C C . CYS B 1 67 ? 4.086 3.451 -1.275 1 98.94 67 CYS B C 1
ATOM 1666 O O . CYS B 1 67 ? 2.898 3.732 -1.104 1 98.94 67 CYS B O 1
ATOM 1668 N N . VAL B 1 68 ? 4.762 3.871 -2.301 1 98.88 68 VAL B N 1
ATOM 1669 C CA . VAL B 1 68 ? 4.137 4.477 -3.471 1 98.88 68 VAL B CA 1
ATOM 1670 C C . VAL B 1 68 ? 4.496 3.678 -4.723 1 98.88 68 VAL B C 1
ATOM 1672 O O . VAL B 1 68 ? 5.539 3.021 -4.77 1 98.88 68 VAL B O 1
ATOM 1675 N N . GLN B 1 69 ? 3.561 3.713 -5.703 1 98.5 69 GLN B N 1
ATOM 1676 C CA . GLN B 1 69 ? 3.793 2.891 -6.887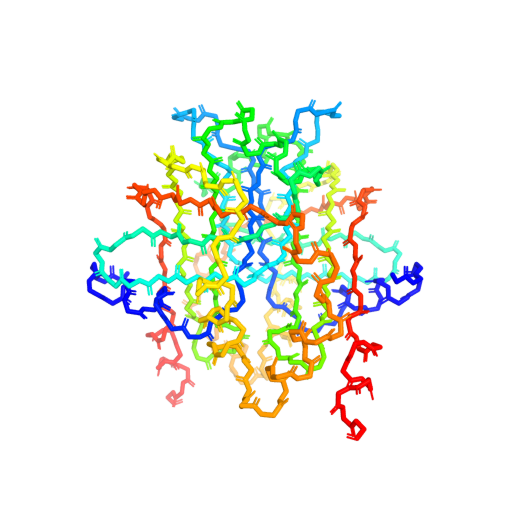 1 98.5 69 GLN B CA 1
ATOM 1677 C C . GLN B 1 69 ? 3.123 3.496 -8.117 1 98.5 69 GLN B C 1
ATOM 1679 O O . GLN B 1 69 ? 2.305 4.41 -8 1 98.5 69 GLN B O 1
ATOM 1684 N N . ASP B 1 70 ? 3.6 3.027 -9.305 1 95.75 70 ASP B N 1
ATOM 1685 C CA . ASP B 1 70 ? 2.865 3.1 -10.562 1 95.75 70 ASP B CA 1
ATOM 1686 C C . ASP B 1 70 ? 2.119 1.795 -10.844 1 95.75 70 ASP B C 1
ATOM 1688 O O . ASP B 1 70 ? 2.734 0.729 -10.922 1 95.75 70 ASP B O 1
ATOM 1692 N N . GLU B 1 71 ? 0.77 1.858 -11.023 1 93.56 71 GLU B N 1
ATOM 1693 C CA . GLU B 1 71 ? -0.001 0.638 -11.234 1 93.56 71 GLU B CA 1
ATOM 1694 C C . GLU B 1 71 ? -0.066 0.281 -12.719 1 93.56 71 GLU B C 1
ATOM 1696 O O . GLU B 1 71 ? -0.685 -0.717 -13.094 1 93.56 71 GLU B O 1
ATOM 1701 N N . THR B 1 72 ? 0.49 1.168 -13.547 1 88.44 72 THR B N 1
ATOM 1702 C CA . THR B 1 72 ? 0.531 0.869 -14.977 1 88.44 72 THR B CA 1
ATOM 1703 C C . THR B 1 72 ? 1.969 0.654 -15.445 1 88.44 72 THR B C 1
ATOM 1705 O O . THR B 1 72 ? 2.893 1.297 -14.938 1 88.44 72 THR B O 1
ATOM 1708 N N . ALA B 1 73 ? 2.113 -0.189 -16.391 1 84.81 73 ALA B N 1
ATOM 1709 C CA . ALA B 1 73 ? 3.447 -0.471 -16.906 1 84.81 73 ALA B CA 1
ATOM 1710 C C . ALA B 1 73 ? 4.02 0.745 -17.641 1 84.81 73 ALA B C 1
ATOM 1712 O O . ALA B 1 73 ? 3.297 1.459 -18.328 1 84.81 73 ALA B O 1
ATOM 1713 N N . PRO B 1 74 ? 5.305 1.012 -17.516 1 89.81 74 PRO B N 1
ATOM 1714 C CA . PRO B 1 74 ? 6.262 0.24 -16.719 1 89.81 74 PRO B CA 1
ATOM 1715 C C . PRO B 1 74 ? 6.133 0.503 -15.227 1 89.81 74 PRO B C 1
ATOM 1717 O O . PRO B 1 74 ? 6.156 1.658 -14.789 1 89.81 74 PRO B O 1
ATOM 1720 N N . TYR B 1 75 ? 6.082 -0.673 -14.484 1 94.25 75 TYR B N 1
ATOM 1721 C CA . TYR B 1 75 ? 5.828 -0.615 -13.047 1 94.25 75 TYR B CA 1
ATOM 1722 C C . TYR B 1 75 ? 7.043 -0.077 -12.305 1 94.25 75 TYR B C 1
ATOM 1724 O O . TYR B 1 75 ? 8.18 -0.419 -12.625 1 94.25 75 TYR B O 1
ATOM 1732 N N . ARG B 1 76 ? 6.836 0.799 -11.391 1 97.12 76 ARG B N 1
ATOM 1733 C CA . ARG B 1 76 ? 7.832 1.312 -10.453 1 97.12 76 ARG B CA 1
ATOM 1734 C C . ARG B 1 76 ? 7.258 1.417 -9.047 1 97.12 76 ARG B C 1
ATOM 1736 O O . ARG B 1 76 ? 6.051 1.606 -8.875 1 97.12 76 ARG B O 1
ATOM 1743 N N . TYR B 1 77 ? 8.195 1.251 -8.102 1 98.56 77 TYR B N 1
ATOM 1744 C CA . TYR B 1 77 ? 7.734 1.56 -6.754 1 98.56 77 TYR B CA 1
ATOM 1745 C C . TYR B 1 77 ? 8.898 1.996 -5.871 1 98.56 77 TYR B C 1
ATOM 1747 O O . TYR B 1 77 ? 10.055 1.693 -6.164 1 98.56 77 TYR B O 1
ATOM 1755 N N . VAL B 1 78 ? 8.539 2.711 -4.859 1 98.81 78 VAL B N 1
ATOM 1756 C CA . VAL B 1 78 ? 9.414 3.043 -3.74 1 98.81 78 VAL B CA 1
ATOM 1757 C C . VAL B 1 78 ? 8.703 2.744 -2.422 1 98.81 78 VAL B C 1
ATOM 1759 O O . VAL B 1 78 ? 7.539 3.102 -2.242 1 98.81 78 VAL B O 1
ATOM 1762 N N . SER B 1 79 ? 9.32 2.008 -1.57 1 98.75 79 SER B N 1
ATOM 1763 C CA . SER B 1 79 ? 8.922 1.832 -0.18 1 98.75 79 SER B CA 1
ATOM 1764 C C . SER B 1 79 ? 10 2.33 0.776 1 98.75 79 SER B C 1
ATOM 1766 O O . SER B 1 79 ? 11.188 2.125 0.537 1 98.75 79 SER B O 1
ATOM 1768 N N . VAL B 1 80 ? 9.531 2.982 1.806 1 98.75 80 VAL B N 1
ATOM 1769 C CA . VAL B 1 80 ? 10.484 3.545 2.76 1 98.75 80 VAL B CA 1
ATOM 1770 C C . VAL B 1 80 ? 9.945 3.389 4.18 1 98.75 80 VAL B C 1
ATOM 1772 O O . VAL B 1 80 ? 8.727 3.416 4.398 1 98.75 80 VAL B O 1
ATOM 1775 N N . GLU B 1 81 ? 10.828 3.176 5.066 1 98.25 81 GLU B N 1
ATOM 1776 C CA . GLU B 1 81 ? 10.539 3.02 6.488 1 98.25 81 GLU B CA 1
ATOM 1777 C C . GLU B 1 81 ? 11.531 3.801 7.34 1 98.25 81 GLU B C 1
ATOM 1779 O O . GLU B 1 81 ? 12.719 3.895 6.996 1 98.25 81 GLU B O 1
ATOM 1784 N N . GLY B 1 82 ? 11.016 4.32 8.438 1 98.12 82 GLY B N 1
ATOM 1785 C CA . GLY B 1 82 ? 11.906 5.004 9.359 1 98.12 82 GLY B CA 1
ATOM 1786 C C . GLY B 1 82 ? 11.219 5.457 10.633 1 98.12 82 GLY B C 1
ATOM 1787 O O . GLY B 1 82 ? 10.023 5.238 10.805 1 98.12 82 GLY B O 1
ATOM 1788 N N . PRO B 1 83 ? 11.984 6.023 11.492 1 98.38 83 PRO B N 1
ATOM 1789 C CA . PRO B 1 83 ? 11.445 6.508 12.766 1 98.38 83 PRO B CA 1
ATOM 1790 C C . PRO B 1 83 ? 10.672 7.82 12.617 1 98.38 83 PRO B C 1
ATOM 1792 O O . PRO B 1 83 ? 11.031 8.656 11.781 1 98.38 83 PRO B O 1
ATOM 1795 N N . VAL B 1 84 ? 9.656 7.914 13.391 1 98.69 84 VAL B N 1
ATOM 1796 C CA . VAL B 1 84 ? 9.016 9.211 13.57 1 98.69 84 VAL B CA 1
ATOM 1797 C C . VAL B 1 84 ? 9.938 10.148 14.344 1 98.69 84 VAL B C 1
ATOM 1799 O O . VAL B 1 84 ? 10.461 9.781 15.406 1 98.69 84 VAL B O 1
ATOM 1802 N N . VAL B 1 85 ? 10.133 11.367 13.82 1 98.88 85 VAL B N 1
ATOM 1803 C CA . VAL B 1 85 ? 11.102 12.258 14.461 1 98.88 85 VAL B CA 1
ATOM 1804 C C . VAL B 1 85 ? 10.383 13.469 15.039 1 98.88 85 VAL B C 1
ATOM 1806 O O . VAL B 1 85 ? 10.961 14.211 15.852 1 98.88 85 VAL B O 1
ATOM 1809 N N . SER B 1 86 ? 9.125 13.734 14.672 1 98.56 86 SER B N 1
ATOM 1810 C CA . SER B 1 86 ? 8.352 14.82 15.266 1 98.56 86 SER B CA 1
ATOM 1811 C C . SER B 1 86 ? 6.855 14.594 15.086 1 98.56 86 SER B C 1
ATOM 1813 O O . SER B 1 86 ? 6.43 13.992 14.102 1 98.56 86 SER B O 1
ATOM 1815 N N . VAL B 1 87 ? 6.109 15.016 16.031 1 98.69 87 VAL B N 1
ATOM 1816 C CA . VAL B 1 87 ? 4.652 15.109 16 1 98.69 87 VAL B CA 1
ATOM 1817 C C . VAL B 1 87 ? 4.223 16.516 16.438 1 98.69 87 VAL B C 1
ATOM 1819 O O . VAL B 1 87 ? 4.559 16.953 17.547 1 98.69 87 VAL B O 1
ATOM 1822 N N . GLU B 1 88 ? 3.574 17.203 15.516 1 98.56 88 GLU B N 1
ATOM 1823 C CA . GLU B 1 88 ? 3.031 18.516 15.844 1 98.56 88 GLU B CA 1
ATOM 1824 C C . GLU B 1 88 ? 1.525 18.453 16.078 1 98.56 88 GLU B C 1
ATOM 1826 O O . GLU B 1 88 ? 0.767 18.047 15.195 1 98.56 88 GLU B O 1
ATOM 1831 N N . ASP B 1 89 ? 1.134 18.859 17.141 1 97.5 89 ASP B N 1
ATOM 1832 C CA . ASP B 1 89 ? -0.254 18.844 17.594 1 97.5 89 ASP B CA 1
ATOM 1833 C C . ASP B 1 89 ? -0.652 20.188 18.188 1 97.5 89 ASP B C 1
ATOM 1835 O O . ASP B 1 89 ? -0.187 20.562 19.266 1 97.5 89 ASP B O 1
ATOM 1839 N N . PRO B 1 90 ? -1.494 21 17.562 1 97.31 90 PRO B N 1
ATOM 1840 C CA . PRO B 1 90 ? -2.295 20.641 16.375 1 97.31 90 PRO B CA 1
ATOM 1841 C C . PRO B 1 90 ? -1.519 20.781 15.07 1 97.31 90 PRO B C 1
ATOM 1843 O O . PRO B 1 90 ? -0.409 21.328 15.062 1 97.31 90 PRO B O 1
ATOM 1846 N N . LEU B 1 91 ? -2.146 20.219 13.961 1 97.62 91 LEU B N 1
ATOM 1847 C CA . LEU B 1 91 ? -1.653 20.406 12.594 1 97.62 91 LEU B CA 1
ATOM 1848 C C . LEU B 1 91 ? -1.592 21.875 12.234 1 97.62 91 LEU B C 1
ATOM 1850 O O . LEU B 1 91 ? -2.6 22.578 12.305 1 97.62 91 LEU B O 1
ATOM 1854 N N . PRO B 1 92 ? -0.379 22.391 11.898 1 97.5 92 PRO B N 1
ATOM 1855 C CA . PRO B 1 92 ? -0.306 23.797 11.469 1 97.5 92 PRO B CA 1
ATOM 1856 C C . PRO B 1 92 ? -1.151 24.078 10.227 1 97.5 92 PRO B C 1
ATOM 1858 O O . PRO B 1 92 ? -1.08 23.328 9.25 1 97.5 92 PRO B O 1
ATOM 1861 N N . PRO B 1 93 ? -1.895 25.141 10.258 1 95.94 93 PRO B N 1
ATOM 1862 C CA . PRO B 1 93 ? -2.791 25.453 9.141 1 95.94 93 PRO B CA 1
ATOM 1863 C C . PRO B 1 93 ? -2.059 25.547 7.801 1 95.94 93 PRO B C 1
ATOM 1865 O O . PRO B 1 93 ? -2.588 25.109 6.773 1 95.94 93 PRO B O 1
ATOM 1868 N N . ALA B 1 94 ? -0.914 26.109 7.781 1 97 94 ALA B N 1
ATOM 1869 C CA . ALA B 1 94 ? -0.158 26.25 6.539 1 97 94 ALA B CA 1
ATOM 1870 C C . ALA B 1 94 ? 0.175 24.891 5.93 1 97 94 ALA B C 1
ATOM 1872 O O . ALA B 1 94 ? 0.161 24.734 4.707 1 97 94 ALA B O 1
ATOM 1873 N N . GLU B 1 95 ? 0.534 23.922 6.77 1 97.75 95 GLU B N 1
ATOM 1874 C CA . GLU B 1 95 ? 0.834 22.578 6.309 1 97.75 95 GLU B CA 1
ATOM 1875 C C . GLU B 1 95 ? -0.411 21.891 5.75 1 97.75 95 GLU B C 1
ATOM 1877 O O . GLU B 1 95 ? -0.344 21.203 4.73 1 97.75 95 GLU B O 1
ATOM 1882 N N . ARG B 1 96 ? -1.456 22.078 6.449 1 97.12 96 ARG B N 1
ATOM 1883 C CA . ARG B 1 96 ? -2.744 21.562 6.008 1 97.12 96 ARG B CA 1
ATOM 1884 C C . ARG B 1 96 ? -3.088 22.047 4.609 1 97.12 96 ARG B C 1
ATOM 1886 O O . ARG B 1 96 ? -3.461 21.266 3.738 1 97.12 96 ARG B O 1
ATOM 1893 N N . GLU B 1 97 ? -2.988 23.359 4.438 1 97.38 97 GLU B N 1
ATOM 1894 C CA . GLU B 1 97 ? -3.297 23.969 3.15 1 97.38 97 GLU B CA 1
ATOM 1895 C C . GLU B 1 97 ? -2.346 23.484 2.062 1 97.38 97 GLU B C 1
ATOM 1897 O O . GLU B 1 97 ? -2.771 23.188 0.944 1 97.38 97 GLU B O 1
ATOM 1902 N N . ALA B 1 98 ? -1.094 23.406 2.389 1 98.12 98 ALA B N 1
ATOM 1903 C CA . ALA B 1 98 ? -0.088 22.984 1.419 1 98.12 98 ALA B CA 1
ATOM 1904 C C . ALA B 1 98 ? -0.369 21.578 0.921 1 98.12 98 ALA B C 1
ATOM 1906 O O . ALA B 1 98 ? -0.261 21.297 -0.276 1 98.12 98 ALA B O 1
ATOM 1907 N N . LEU B 1 99 ? -0.756 20.641 1.809 1 98.06 99 LEU B N 1
ATOM 1908 C CA . LEU B 1 99 ? -1.02 19.25 1.421 1 98.06 99 LEU B CA 1
ATOM 1909 C C . LEU B 1 99 ? -2.264 19.172 0.544 1 98.06 99 LEU B C 1
ATOM 1911 O O . LEU B 1 99 ? -2.273 18.438 -0.455 1 98.06 99 LEU B O 1
ATOM 1915 N N . ALA B 1 100 ? -3.344 19.891 0.927 1 96.69 100 ALA B N 1
ATOM 1916 C CA . ALA B 1 100 ? -4.555 19.906 0.11 1 96.69 100 ALA B CA 1
ATOM 1917 C C . ALA B 1 100 ? -4.254 20.391 -1.306 1 96.69 100 ALA B C 1
ATOM 1919 O O . ALA B 1 100 ? -4.723 19.797 -2.283 1 96.69 100 ALA B O 1
ATOM 1920 N N . HIS B 1 101 ? -3.438 21.438 -1.422 1 97.62 101 HIS B N 1
ATOM 1921 C CA . HIS B 1 101 ? -3.131 22.031 -2.719 1 97.62 101 HIS B CA 1
ATOM 1922 C C . HIS B 1 101 ? -2.182 21.141 -3.52 1 97.62 101 HIS B C 1
ATOM 1924 O O . HIS B 1 101 ? -2.088 21.266 -4.742 1 97.62 101 HIS B O 1
ATOM 1930 N N . ARG B 1 102 ? -1.462 20.312 -2.807 1 97.69 102 ARG B N 1
ATOM 1931 C CA . ARG B 1 102 ? -0.619 19.359 -3.51 1 97.69 102 ARG B CA 1
ATOM 1932 C C . ARG B 1 102 ? -1.465 18.344 -4.273 1 97.69 102 ARG B C 1
ATOM 1934 O O . ARG B 1 102 ? -1.123 17.953 -5.391 1 97.69 102 ARG B O 1
ATOM 1941 N N . TYR B 1 103 ? -2.598 17.938 -3.764 1 96.75 103 TYR B N 1
ATOM 1942 C CA . TYR B 1 103 ? -3.34 16.812 -4.305 1 96.75 103 TYR B CA 1
ATOM 1943 C C . TYR B 1 103 ? -4.562 17.281 -5.082 1 96.75 103 TYR B C 1
ATOM 1945 O O . TYR B 1 103 ? -5.133 16.516 -5.871 1 96.75 103 TYR B O 1
ATOM 1953 N N . LEU B 1 104 ? -4.957 18.484 -4.797 1 94.31 104 LEU B N 1
ATOM 1954 C CA . LEU B 1 104 ? -6.184 19 -5.395 1 94.31 104 LEU B CA 1
ATOM 1955 C C . LEU B 1 104 ? -5.922 20.297 -6.141 1 94.31 104 LEU B C 1
ATOM 1957 O O . LEU B 1 104 ? -5.062 21.078 -5.742 1 94.31 104 LEU B O 1
ATOM 1961 N N . ASP B 1 105 ? -6.699 20.453 -7.23 1 93.94 105 ASP B N 1
ATOM 1962 C CA . ASP B 1 105 ? -6.613 21.766 -7.855 1 93.94 105 ASP B CA 1
ATOM 1963 C C . ASP B 1 105 ? -7.176 22.844 -6.934 1 93.94 105 ASP B C 1
ATOM 1965 O O . ASP B 1 105 ? -7.758 22.531 -5.891 1 93.94 105 ASP B O 1
ATOM 1969 N N . ALA B 1 106 ? -6.938 24.078 -7.32 1 94.81 106 ALA B N 1
ATOM 1970 C CA . ALA B 1 106 ? -7.195 25.219 -6.445 1 94.81 106 ALA B CA 1
ATOM 1971 C C . ALA B 1 106 ? -8.641 25.234 -5.961 1 94.81 106 ALA B C 1
ATOM 1973 O O . ALA B 1 106 ? -8.906 25.359 -4.766 1 94.81 106 ALA B O 1
ATOM 1974 N N . ASP B 1 107 ? -9.602 25.062 -6.832 1 93.75 107 ASP B N 1
ATOM 1975 C CA . ASP B 1 107 ? -11.016 25.094 -6.469 1 93.75 107 ASP B CA 1
ATOM 1976 C C . ASP B 1 107 ? -11.383 23.922 -5.57 1 93.75 107 ASP B C 1
ATOM 1978 O O . ASP B 1 107 ? -12.055 24.094 -4.551 1 93.75 107 ASP B O 1
ATOM 1982 N N . ALA B 1 108 ? -10.953 22.766 -5.898 1 91.62 108 ALA B N 1
ATOM 1983 C CA . ALA B 1 108 ? -11.227 21.562 -5.109 1 91.62 108 ALA B CA 1
ATOM 1984 C C . ALA B 1 108 ? -10.57 21.656 -3.734 1 91.62 108 ALA B C 1
ATOM 1986 O O . ALA B 1 108 ? -11.141 21.203 -2.738 1 91.62 108 ALA B O 1
ATOM 1987 N N . ALA B 1 109 ? -9.383 22.203 -3.738 1 94.56 109 ALA B N 1
ATOM 1988 C CA . ALA B 1 109 ? -8.688 22.359 -2.467 1 94.56 109 ALA B CA 1
ATOM 1989 C C . ALA B 1 109 ? -9.453 23.297 -1.53 1 94.56 109 ALA B C 1
ATOM 1991 O O . ALA B 1 109 ? -9.633 22.984 -0.349 1 94.56 109 ALA B O 1
ATOM 1992 N N . SER B 1 110 ? -9.898 24.391 -2.043 1 94.44 110 SER B N 1
ATOM 1993 C CA . SER B 1 110 ? -10.672 25.344 -1.248 1 94.44 110 SER B CA 1
ATOM 1994 C C . SER B 1 110 ? -11.938 24.703 -0.703 1 94.44 110 SER B C 1
ATOM 1996 O O . SER B 1 110 ? -12.258 24.844 0.478 1 94.44 110 SER B O 1
ATOM 1998 N N . ALA B 1 111 ? -12.617 23.984 -1.513 1 91.94 111 ALA B N 1
ATOM 1999 C CA . ALA B 1 111 ? -13.844 23.297 -1.112 1 91.94 111 ALA B CA 1
ATOM 2000 C C . ALA B 1 111 ? -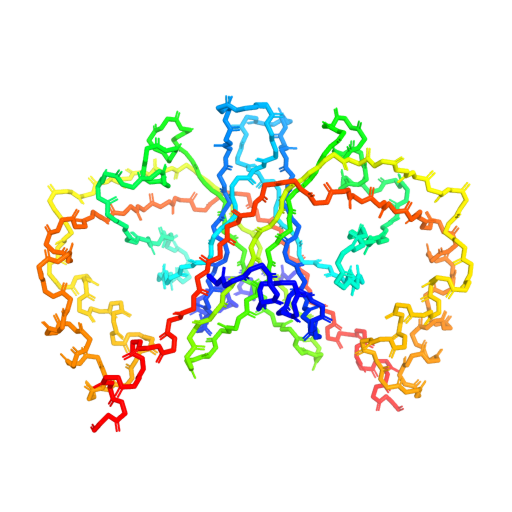13.562 22.234 -0.053 1 91.94 111 ALA B C 1
ATOM 2002 O O . ALA B 1 111 ? -14.305 22.109 0.923 1 91.94 111 ALA B O 1
ATOM 2003 N N . TYR B 1 112 ? -12.547 21.5 -0.269 1 92.25 112 TYR B N 1
ATOM 2004 C CA . TYR B 1 112 ? -12.141 20.453 0.665 1 92.25 112 TYR B CA 1
ATOM 2005 C C . TYR B 1 112 ? -11.828 21.047 2.035 1 92.25 112 TYR B C 1
ATOM 2007 O O . TYR B 1 112 ? -12.297 20.531 3.057 1 92.25 112 TYR B O 1
ATOM 2015 N N . LEU B 1 113 ? -11.023 22.047 2.07 1 94.88 113 LEU B N 1
ATOM 2016 C CA . LEU B 1 113 ? -10.617 22.672 3.318 1 94.88 113 LEU B CA 1
ATOM 2017 C C . LEU B 1 113 ? -11.828 23.25 4.051 1 94.88 113 LEU B C 1
ATOM 2019 O O . LEU B 1 113 ? -11.938 23.141 5.27 1 94.88 113 LEU B O 1
ATOM 2023 N N . ALA B 1 114 ? -12.711 23.781 3.305 1 93.88 114 ALA B N 1
ATOM 2024 C CA . ALA B 1 114 ? -13.914 24.359 3.9 1 93.88 114 ALA B CA 1
ATOM 2025 C C . ALA B 1 114 ? -14.82 23.266 4.453 1 93.88 114 ALA B C 1
ATOM 2027 O O . ALA B 1 114 ? -15.312 23.359 5.582 1 93.88 114 ALA B O 1
ATOM 2028 N N . ALA B 1 115 ? -15 22.234 3.732 1 90.5 115 ALA B N 1
ATOM 2029 C CA . ALA B 1 115 ? -15.93 21.156 4.086 1 90.5 115 ALA B CA 1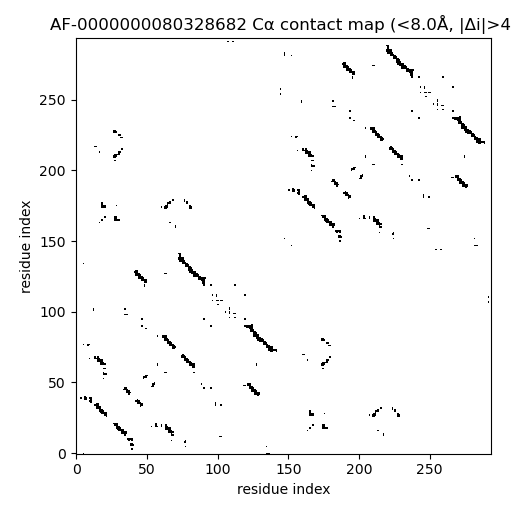
ATOM 2030 C C . ALA B 1 115 ? -15.414 20.375 5.289 1 90.5 115 ALA B C 1
ATOM 2032 O O . ALA B 1 115 ? -16.203 19.828 6.066 1 90.5 115 ALA B O 1
ATOM 2033 N N . ASN B 1 116 ? -14.125 20.328 5.453 1 92.12 116 ASN B N 1
ATOM 2034 C CA . ASN B 1 116 ? -13.539 19.469 6.48 1 92.12 116 ASN B CA 1
ATOM 2035 C C . ASN B 1 116 ? -12.891 20.297 7.59 1 92.12 116 ASN B C 1
ATOM 2037 O O . ASN B 1 116 ? -12.07 19.781 8.352 1 92.12 116 ASN B O 1
ATOM 2041 N N . HIS B 1 117 ? -13.164 21.547 7.645 1 91.44 117 HIS B N 1
ATOM 2042 C CA . HIS B 1 117 ? -12.516 22.469 8.578 1 91.44 117 HIS B CA 1
ATOM 2043 C C . HIS B 1 117 ? -12.602 21.953 10.008 1 91.44 117 HIS B C 1
ATOM 2045 O O . HIS B 1 117 ? -11.617 22 10.75 1 91.44 117 HIS B O 1
ATOM 2051 N N . GLY B 1 118 ? -13.727 21.438 10.469 1 89.88 118 GLY B N 1
ATOM 2052 C CA . GLY B 1 118 ? -13.883 20.938 11.82 1 89.88 118 GLY B CA 1
ATOM 2053 C C . GLY B 1 118 ? -13.016 19.734 12.109 1 89.88 118 GLY B C 1
ATOM 2054 O O . GLY B 1 118 ? -12.281 19.703 13.102 1 89.88 118 GLY B O 1
ATOM 2055 N N . GLN B 1 119 ? -13.078 18.781 11.273 1 89.31 119 GLN B N 1
ATOM 2056 C CA . GLN B 1 119 ? -12.297 17.547 11.445 1 89.31 119 GLN B CA 1
ATOM 2057 C C . GLN B 1 119 ? -10.805 17.844 11.367 1 89.31 119 GLN B C 1
ATOM 2059 O O . GLN B 1 119 ? -10.016 17.297 12.141 1 89.31 119 GLN B O 1
ATOM 2064 N N . LEU B 1 120 ? -10.453 18.734 10.469 1 92.62 120 LEU B N 1
ATOM 2065 C CA . LEU B 1 120 ? -9.047 19.047 10.242 1 92.62 120 LEU B CA 1
ATOM 2066 C C . LEU B 1 120 ? -8.438 19.75 11.453 1 92.62 120 LEU B C 1
ATOM 2068 O O . LEU B 1 120 ? -7.23 19.672 11.68 1 92.62 120 LEU B O 1
ATOM 2072 N N . ALA B 1 121 ? -9.273 20.359 12.195 1 92.94 121 ALA B N 1
ATOM 2073 C CA . ALA B 1 121 ? -8.82 21.031 13.414 1 92.94 121 ALA B CA 1
ATOM 2074 C C . ALA B 1 121 ? -8.312 20.016 14.43 1 92.94 121 ALA B C 1
ATOM 2076 O O . ALA B 1 121 ? -7.551 20.375 15.336 1 92.94 121 ALA B O 1
ATOM 2077 N N . ASP B 1 122 ? -8.68 18.766 14.289 1 95.88 122 ASP B N 1
ATOM 2078 C CA . ASP B 1 122 ? -8.281 17.719 15.219 1 95.88 122 ASP B CA 1
ATOM 2079 C C . ASP B 1 122 ? -7.086 16.938 14.68 1 95.88 122 ASP B C 1
ATOM 2081 O O . ASP B 1 122 ? -6.621 15.984 15.305 1 95.88 122 ASP B O 1
ATOM 2085 N N . ASP B 1 123 ? -6.605 17.344 13.547 1 98 123 ASP B N 1
ATOM 2086 C CA . ASP B 1 123 ? -5.52 16.594 12.922 1 98 123 ASP B CA 1
ATOM 2087 C C . ASP B 1 123 ? -4.172 16.969 13.531 1 98 123 ASP B C 1
ATOM 2089 O O . ASP B 1 123 ? -4.027 18.047 14.117 1 98 123 ASP B O 1
ATOM 2093 N N . ILE B 1 124 ? -3.256 16.062 13.414 1 98.75 124 ILE B N 1
ATOM 2094 C CA . ILE B 1 124 ? -1.864 16.25 13.812 1 98.75 124 ILE B CA 1
ATOM 2095 C C . ILE B 1 124 ? -0.947 16.016 12.617 1 98.75 124 ILE B C 1
ATOM 2097 O O . ILE B 1 124 ? -1.358 15.406 11.625 1 98.75 124 ILE B O 1
ATOM 2101 N N . LEU B 1 125 ? 0.222 16.562 12.68 1 98.81 125 LEU B N 1
ATOM 2102 C CA . LEU B 1 125 ? 1.255 16.406 11.664 1 98.81 125 LEU B CA 1
ATOM 2103 C C . LEU B 1 125 ? 2.367 15.484 12.156 1 98.81 125 LEU B C 1
ATOM 2105 O O . LEU B 1 125 ? 2.9 15.672 13.25 1 98.81 125 LEU B O 1
ATOM 2109 N N . ILE B 1 126 ? 2.748 14.484 11.398 1 98.94 126 ILE B N 1
ATOM 2110 C CA . ILE B 1 126 ? 3.762 13.5 11.766 1 98.94 126 ILE B CA 1
ATOM 2111 C C . ILE B 1 126 ? 4.863 13.477 10.703 1 98.94 126 ILE B C 1
ATOM 2113 O O . ILE B 1 126 ? 4.574 13.453 9.508 1 98.94 126 ILE B O 1
ATOM 2117 N N . ARG B 1 127 ? 6.102 13.5 11.117 1 98.94 127 ARG B N 1
ATOM 2118 C CA . ARG B 1 127 ? 7.238 13.453 10.203 1 98.94 127 ARG B CA 1
ATOM 2119 C C . ARG B 1 127 ? 8.102 12.227 10.469 1 98.94 127 ARG B C 1
ATOM 2121 O O . ARG B 1 127 ? 8.398 11.898 11.617 1 98.94 127 ARG B O 1
ATOM 2128 N N . MET B 1 128 ? 8.492 11.57 9.477 1 98.94 128 MET B N 1
ATOM 2129 C CA . MET B 1 128 ? 9.336 10.383 9.523 1 98.94 128 MET B CA 1
ATOM 2130 C C . MET B 1 128 ? 10.648 10.617 8.773 1 98.94 128 MET B C 1
ATOM 2132 O O . MET B 1 128 ? 10.641 11.195 7.684 1 98.94 128 MET B O 1
ATOM 2136 N N . ARG B 1 129 ? 11.719 10.25 9.352 1 98.88 129 ARG B N 1
ATOM 2137 C CA . ARG B 1 129 ? 13.008 10.25 8.68 1 98.88 129 ARG B CA 1
ATOM 2138 C C . ARG B 1 129 ? 13.227 8.945 7.918 1 98.88 129 ARG B C 1
ATOM 2140 O O . ARG B 1 129 ? 13.414 7.891 8.531 1 98.88 129 ARG B O 1
ATOM 2147 N N . PRO B 1 130 ? 13.266 9.07 6.566 1 98.62 130 PRO B N 1
ATOM 2148 C CA . PRO B 1 130 ? 13.484 7.832 5.809 1 98.62 130 PRO B CA 1
ATOM 2149 C C . PRO B 1 130 ? 14.812 7.168 6.145 1 98.62 130 PRO B C 1
ATOM 2151 O O . PRO B 1 130 ? 15.859 7.828 6.156 1 98.62 130 PRO B O 1
ATOM 2154 N N . GLN B 1 131 ? 14.805 5.852 6.406 1 97.25 131 GLN B N 1
ATOM 2155 C CA . GLN B 1 131 ? 16.047 5.141 6.723 1 97.25 131 GLN B CA 1
ATOM 2156 C C . GLN B 1 131 ? 16.203 3.896 5.855 1 97.25 131 GLN B C 1
ATOM 2158 O O . GLN B 1 131 ? 17.297 3.625 5.348 1 97.25 131 GLN B O 1
ATOM 2163 N N . ARG B 1 132 ? 15.242 3.086 5.719 1 96.75 132 ARG B N 1
ATOM 2164 C CA . ARG B 1 132 ? 15.297 1.84 4.961 1 96.75 132 ARG B CA 1
ATOM 2165 C C . ARG B 1 132 ? 14.445 1.928 3.699 1 96.75 132 ARG B C 1
ATOM 2167 O O . ARG B 1 132 ? 13.242 2.197 3.771 1 96.75 132 ARG B O 1
ATOM 2174 N N . TRP B 1 133 ? 15.102 1.771 2.607 1 97.88 133 TRP B N 1
ATOM 2175 C CA . TRP B 1 133 ? 14.461 1.952 1.308 1 97.88 133 TRP B CA 1
ATOM 2176 C C . TRP B 1 133 ? 14.406 0.637 0.539 1 97.88 133 TRP B C 1
ATOM 2178 O O . TRP B 1 133 ? 15.359 -0.143 0.563 1 97.88 133 TRP B O 1
ATOM 2188 N N . ARG B 1 134 ? 13.312 0.368 -0.096 1 97.19 134 ARG B N 1
ATOM 2189 C CA . ARG B 1 134 ? 13.156 -0.666 -1.113 1 97.19 134 ARG B CA 1
ATOM 2190 C C . ARG B 1 134 ? 12.539 -0.09 -2.385 1 97.19 134 ARG B C 1
ATOM 2192 O O . ARG B 1 134 ? 11.547 0.642 -2.326 1 97.19 134 ARG B O 1
ATOM 2199 N N . THR B 1 135 ? 13.148 -0.379 -3.506 1 98.06 135 THR B N 1
ATOM 2200 C CA . THR B 1 135 ? 12.68 0.23 -4.746 1 98.06 135 THR B CA 1
ATOM 2201 C C . THR B 1 135 ? 12.922 -0.7 -5.93 1 98.06 135 THR B C 1
ATOM 2203 O O . THR B 1 135 ? 13.789 -1.578 -5.871 1 98.06 135 THR B O 1
ATOM 2206 N N . ALA B 1 136 ? 12.117 -0.594 -6.883 1 95.69 136 ALA B N 1
ATOM 2207 C CA . ALA B 1 136 ? 12.32 -1.264 -8.164 1 95.69 136 ALA B CA 1
ATOM 2208 C C . ALA B 1 136 ? 11.766 -0.426 -9.312 1 95.69 136 ALA B C 1
ATOM 2210 O O . ALA B 1 136 ? 10.805 0.32 -9.141 1 95.69 136 ALA B O 1
ATOM 2211 N N . ASP B 1 137 ? 12.422 -0.48 -10.414 1 94.12 137 ASP B N 1
ATOM 2212 C CA . ASP B 1 137 ? 12.031 0.094 -11.695 1 94.12 137 ASP B CA 1
ATOM 2213 C C . ASP B 1 137 ? 11.969 -0.978 -12.781 1 94.12 137 ASP B C 1
ATOM 2215 O O . ASP B 1 137 ? 13.008 -1.438 -13.266 1 94.12 137 ASP B O 1
ATOM 2219 N N . PHE B 1 138 ? 10.719 -1.344 -13.172 1 87.06 138 PHE B N 1
ATOM 2220 C CA . PHE B 1 138 ? 10.562 -2.459 -14.094 1 87.06 138 PHE B CA 1
ATOM 2221 C C . PHE B 1 138 ? 10.492 -1.965 -15.531 1 87.06 138 PHE B C 1
ATOM 2223 O O . PHE B 1 138 ? 9.953 -2.645 -16.406 1 87.06 138 PHE B O 1
ATOM 2230 N N . SER B 1 139 ? 10.82 -0.7 -15.75 1 76.38 139 SER B N 1
ATOM 2231 C CA . SER B 1 139 ? 10.773 -0.121 -17.078 1 76.38 139 SER B CA 1
ATOM 2232 C C . SER B 1 139 ? 11.656 -0.901 -18.047 1 76.38 139 SER B C 1
ATOM 2234 O O . SER B 1 139 ? 11.344 -1.013 -19.234 1 76.38 139 SER B O 1
ATOM 2236 N N . ALA B 1 140 ? 12.766 -1.334 -17.578 1 65.5 140 ALA B N 1
ATOM 2237 C CA . ALA B 1 140 ? 13.633 -2.113 -18.453 1 65.5 140 ALA B CA 1
ATOM 2238 C C . ALA B 1 140 ? 12.93 -3.383 -18.938 1 65.5 140 ALA B C 1
ATOM 2240 O O . ALA B 1 140 ? 13.164 -3.844 -20.047 1 65.5 140 ALA B O 1
ATOM 2241 N N . PHE B 1 141 ? 12.094 -3.889 -18.047 1 60.06 141 PHE B N 1
ATOM 2242 C CA . PHE B 1 141 ? 11.273 -5.035 -18.422 1 60.06 141 PHE B CA 1
ATOM 2243 C C . PHE B 1 141 ? 10.359 -4.691 -19.594 1 60.06 141 PHE B C 1
ATOM 2245 O O . PHE B 1 141 ? 10.242 -5.469 -20.547 1 60.06 141 PHE B O 1
ATOM 2252 N N . ALA B 1 142 ? 9.742 -3.543 -19.547 1 56.69 142 ALA B N 1
ATOM 2253 C CA . ALA B 1 142 ? 8.805 -3.104 -20.578 1 56.69 142 ALA B CA 1
ATOM 2254 C C . ALA B 1 142 ? 9.523 -2.908 -21.922 1 56.69 142 ALA B C 1
ATOM 2256 O O . ALA B 1 142 ? 8.953 -3.184 -22.969 1 56.69 142 ALA B O 1
ATOM 2257 N N . ALA B 1 143 ? 10.695 -2.365 -21.828 1 53.84 143 ALA B N 1
ATOM 2258 C CA . ALA B 1 143 ? 11.445 -2.143 -23.062 1 53.84 143 ALA B CA 1
ATOM 2259 C C . ALA B 1 143 ? 11.641 -3.447 -23.828 1 53.84 143 ALA B C 1
ATOM 2261 O O . ALA B 1 143 ? 11.664 -3.453 -25.062 1 53.84 143 ALA B O 1
ATOM 2262 N N . GLU B 1 144 ? 11.789 -4.363 -23.016 1 48.03 144 GLU B N 1
ATOM 2263 C CA . GLU B 1 144 ? 11.977 -5.656 -23.672 1 48.03 144 GLU B CA 1
ATOM 2264 C C . GLU B 1 144 ? 10.68 -6.141 -24.312 1 48.03 144 GLU B C 1
ATOM 2266 O O . GLU B 1 144 ? 10.719 -6.859 -25.312 1 48.03 144 GLU B O 1
ATOM 2271 N N . PHE B 1 145 ? 9.562 -5.559 -23.828 1 48.91 145 PHE B N 1
ATOM 2272 C CA . PHE B 1 145 ? 8.281 -6.023 -24.344 1 48.91 145 PHE B CA 1
ATOM 2273 C C . PHE B 1 145 ? 7.766 -5.094 -25.438 1 48.91 145 PHE B C 1
ATOM 2275 O O . PHE B 1 145 ? 6.895 -5.469 -26.219 1 48.91 145 PHE B O 1
ATOM 2282 N N . ASP B 1 146 ? 8.039 -3.852 -25.281 1 44.84 146 ASP B N 1
ATOM 2283 C CA . ASP B 1 146 ? 7.695 -2.891 -26.312 1 44.84 146 ASP B CA 1
ATOM 2284 C C . ASP B 1 146 ? 8.523 -3.121 -27.578 1 44.84 146 ASP B C 1
ATOM 2286 O O . ASP B 1 146 ? 8.383 -2.396 -28.562 1 44.84 146 ASP B O 1
ATOM 2290 N N . THR B 1 147 ? 9.305 -4.09 -27.469 1 34.62 147 THR B N 1
ATOM 2291 C CA . THR B 1 147 ? 10.031 -4.238 -28.719 1 34.62 147 THR B CA 1
ATOM 2292 C C . THR B 1 147 ? 9.133 -4.848 -29.797 1 34.62 147 THR B C 1
ATOM 2294 O O . THR B 1 147 ? 8.281 -5.688 -29.5 1 34.62 147 THR B O 1
#

Secondary structure (DSSP, 8-state):
--HHHHHHHHHSS--EEEEE--TTTT-PPEEEEE-EE--TTS-EEEEEETTSHHHHHHHHHSEEEEEEEESSSSPEEEEEEEEEEEEESSPPHHHHHHHHHHHS-HHHHHHHHHHTHHHHTTEEEEEE---EEEEEETHHHHHHH--/--HHHHHHHHHSS--EEEEE--TTTT-PPEEEEE-EE--TTS-EEEEEETTSHHHHHHHHHSEEEEEEE-SSSSPEEEEEEEEEEEEESSPPHHHHHHHHHHHS-HHHHHHHHHHTHHHHTTEEEEEE---EEEEEETHHHHHHH--

InterPro domains:
  IPR012349 FMN-binding split barrel [G3DSA:2.30.110.10] (1-137)
  IPR052019 F420H(2)-dependent biliverdin reductase/Heme oxygenase [PTHR35176] (24-140)

Radius of gyration: 19.16 Å; Cα contacts (8 Å, |Δi|>4): 618; chains: 2; bounding box: 40×52×49 Å

Organism: NCBI:txid40318

pLDDT: mean 93.69, std 11.08, range [33.69, 98.94]

Sequence (294 aa):
MSVEDREEFLAGLHVGVLGLDDPRHGGGPLLVPLWYSYRPGGLVVIETGRKTLKARLIREAGRFSLCVQDETAPYRYVSVEGPVVSVEDPLPPAEREALAHRYLDADAASAYLAANHGQLADDILIRMRPQRWRTADFSAFAAEFDTMSVEDREEFLAGLHVGVLGLDDPRHGGGPLLVPLWYSYRPGGLVVIETGRKTLKARLIREAGRFSLCVQDETAPYRYVSVEGPVVSVEDPLPPAEREALAHRYLDADAASAYLAANHGQLADDILIRMRPQRWRTADFSAFAAEFDT